Protein AF-A0A7S4RLX9-F1 (afdb_monomer_lite)

Structure (mmCIF, N/CA/C/O backbone):
data_AF-A0A7S4RLX9-F1
#
_entry.id   AF-A0A7S4RLX9-F1
#
loop_
_atom_site.group_PDB
_atom_site.id
_atom_site.type_symbol
_atom_site.label_atom_id
_atom_site.label_alt_id
_atom_site.label_comp_id
_atom_site.label_asym_id
_atom_site.label_entity_id
_atom_site.label_seq_id
_atom_site.pdbx_PDB_ins_code
_atom_site.Cartn_x
_atom_site.Cartn_y
_atom_site.Cartn_z
_atom_site.occupancy
_atom_site.B_iso_or_equiv
_atom_site.auth_seq_id
_atom_site.auth_comp_id
_atom_site.auth_asym_id
_atom_site.auth_atom_id
_atom_site.pdbx_PDB_model_num
ATOM 1 N N . MET A 1 1 ? -13.103 -53.826 20.601 1.00 34.94 1 MET A N 1
ATOM 2 C CA . MET A 1 1 ? -11.985 -52.877 20.409 1.00 34.94 1 MET A CA 1
ATOM 3 C C . MET A 1 1 ? -12.477 -51.484 20.757 1.00 34.94 1 MET A C 1
ATOM 5 O O . MET A 1 1 ? -13.452 -51.024 20.183 1.00 34.94 1 MET A O 1
ATOM 9 N N . SER A 1 2 ? -11.874 -50.900 21.790 1.00 23.77 2 SER A N 1
ATOM 10 C CA . SER A 1 2 ? -12.271 -49.653 22.448 1.00 23.77 2 SER A CA 1
ATOM 11 C C . SER A 1 2 ? -11.654 -48.450 21.732 1.00 23.77 2 SER A C 1
ATOM 13 O O . SER A 1 2 ? -10.435 -48.398 21.566 1.00 23.77 2 SER A O 1
ATOM 15 N N . VAL A 1 3 ? -12.484 -47.489 21.320 1.00 26.69 3 VAL A N 1
ATOM 16 C CA . VAL A 1 3 ? -12.029 -46.177 20.843 1.00 26.69 3 VAL A CA 1
ATOM 17 C C . VAL A 1 3 ? -12.043 -45.228 22.037 1.00 26.69 3 VAL A C 1
ATOM 19 O O . VAL A 1 3 ? -13.092 -44.907 22.596 1.00 26.69 3 VAL A O 1
ATOM 22 N N . ARG A 1 4 ? -10.844 -44.827 22.465 1.00 27.09 4 ARG A N 1
ATOM 23 C CA . ARG A 1 4 ? -10.610 -43.943 23.609 1.00 27.09 4 ARG A CA 1
ATOM 24 C C . ARG A 1 4 ? -11.162 -42.542 23.331 1.00 27.09 4 ARG A C 1
ATOM 26 O O . ARG A 1 4 ? -10.774 -41.906 22.354 1.00 27.09 4 ARG A O 1
ATOM 33 N N . ARG A 1 5 ? -11.989 -42.036 24.252 1.00 28.23 5 ARG A N 1
ATOM 34 C CA . ARG A 1 5 ? -12.242 -40.598 24.423 1.00 28.23 5 ARG A CA 1
ATOM 35 C C . ARG A 1 5 ? -10.925 -39.902 24.767 1.00 28.23 5 ARG A C 1
ATOM 37 O O . ARG A 1 5 ? -10.260 -40.295 25.723 1.00 28.23 5 ARG A O 1
ATOM 44 N N . TRP A 1 6 ? -10.574 -38.869 24.008 1.00 28.30 6 TRP A N 1
ATOM 45 C CA . TRP A 1 6 ? -9.537 -37.920 24.401 1.00 28.30 6 TRP A CA 1
ATOM 46 C C . TRP A 1 6 ? -10.133 -36.883 25.352 1.00 28.30 6 TRP A C 1
ATOM 48 O O . TRP A 1 6 ? -11.184 -36.301 25.081 1.00 28.30 6 TRP A O 1
ATOM 58 N N . GLY A 1 7 ? -9.482 -36.758 26.507 1.00 28.30 7 GLY A N 1
ATOM 59 C CA . GLY A 1 7 ? -9.900 -35.957 27.646 1.00 28.30 7 GLY A CA 1
ATOM 60 C C . GLY A 1 7 ? -9.790 -34.455 27.411 1.00 28.30 7 GLY A C 1
ATOM 61 O O . GLY A 1 7 ? -9.000 -33.978 26.596 1.00 28.30 7 GLY A O 1
ATOM 62 N N . GLY A 1 8 ? -10.614 -33.728 28.164 1.00 33.03 8 GLY A N 1
ATOM 63 C CA . GLY A 1 8 ? -10.630 -32.276 28.204 1.00 33.03 8 GLY A CA 1
ATOM 64 C C . GLY A 1 8 ? -9.312 -31.704 28.719 1.00 33.03 8 GLY A C 1
ATOM 65 O O . GLY A 1 8 ? -8.829 -32.080 29.785 1.00 33.03 8 GLY A O 1
ATOM 66 N N . ALA A 1 9 ? -8.763 -30.761 27.959 1.00 32.53 9 ALA A N 1
ATOM 67 C CA . ALA A 1 9 ? -7.769 -29.821 28.446 1.00 32.53 9 ALA A CA 1
ATOM 68 C C . ALA A 1 9 ? -8.505 -28.651 29.115 1.00 32.53 9 ALA A C 1
ATOM 70 O O . ALA A 1 9 ? -9.458 -28.104 28.557 1.00 32.53 9 ALA A O 1
ATOM 71 N N . GLY A 1 10 ? -8.092 -28.333 30.341 1.00 29.00 10 GLY A N 1
ATOM 72 C CA . GLY A 1 10 ? -8.768 -27.411 31.244 1.00 29.00 10 GLY A CA 1
ATOM 73 C C . GLY A 1 10 ? -8.924 -25.993 30.700 1.00 29.00 10 GLY A C 1
ATOM 74 O O . GLY A 1 10 ? -8.036 -25.444 30.048 1.00 29.00 10 GLY A O 1
ATOM 75 N N . ALA A 1 11 ? -10.067 -25.394 31.027 1.00 30.14 11 ALA A N 1
ATOM 76 C CA . ALA A 1 11 ? -10.315 -23.973 30.873 1.00 30.14 11 ALA A CA 1
ATOM 77 C C . ALA A 1 11 ? -9.310 -23.186 31.730 1.00 30.14 11 ALA A C 1
ATOM 79 O O . ALA A 1 11 ? -9.359 -23.221 32.959 1.00 30.14 11 ALA A O 1
ATOM 80 N N . THR A 1 12 ? -8.388 -22.472 31.090 1.00 32.34 12 THR A N 1
ATOM 81 C CA . THR A 1 12 ? -7.623 -21.416 31.750 1.00 32.34 12 THR A CA 1
ATOM 82 C C . THR A 1 12 ? -8.564 -20.242 31.996 1.00 32.34 12 THR A C 1
ATOM 84 O O . THR A 1 12 ? -9.048 -19.607 31.061 1.00 32.34 12 THR A O 1
ATOM 87 N N . ALA A 1 13 ? -8.874 -19.993 33.268 1.00 31.08 13 ALA A N 1
ATOM 88 C CA . ALA A 1 13 ? -9.723 -18.888 33.686 1.00 31.08 13 ALA A CA 1
ATOM 89 C C . ALA A 1 13 ? -9.155 -17.546 33.190 1.00 31.08 13 ALA A C 1
ATOM 91 O O . ALA A 1 13 ? -7.965 -17.262 33.350 1.00 31.08 13 ALA A O 1
ATOM 92 N N . CYS A 1 14 ? -10.020 -16.713 32.604 1.00 30.12 14 CYS A N 1
ATOM 93 C CA . CYS A 1 14 ? -9.741 -15.290 32.424 1.00 30.12 14 CYS A CA 1
ATOM 94 C C . CYS A 1 14 ? -9.402 -14.671 33.792 1.00 30.12 14 CYS A C 1
ATOM 96 O O . CYS A 1 14 ? -10.064 -15.013 34.777 1.00 30.12 14 CYS A O 1
ATOM 98 N N . PRO A 1 15 ? -8.430 -13.746 33.883 1.00 34.28 15 PRO A N 1
ATOM 99 C CA . PRO A 1 15 ? -8.265 -12.964 35.100 1.00 34.28 15 PRO A CA 1
ATOM 100 C C . PRO A 1 15 ? -9.585 -12.231 35.397 1.00 34.28 15 PRO A C 1
ATOM 102 O O . PRO A 1 15 ? -10.196 -11.693 34.467 1.00 34.28 15 PRO A O 1
ATOM 105 N N . PRO A 1 16 ? -10.059 -12.220 36.656 1.00 37.19 16 PRO A N 1
ATOM 106 C CA . PRO A 1 16 ? -11.275 -11.504 37.004 1.00 37.19 16 PRO A CA 1
ATOM 107 C C . PRO A 1 16 ? -11.102 -10.020 36.674 1.00 37.19 16 PRO A C 1
ATOM 109 O O . PRO A 1 16 ? -10.048 -9.429 36.931 1.00 37.19 16 PRO A O 1
ATOM 112 N N . ALA A 1 17 ? -12.142 -9.424 36.091 1.00 40.78 17 ALA A N 1
ATOM 113 C CA . ALA A 1 17 ? -12.218 -7.984 35.910 1.00 40.78 17 ALA A CA 1
ATOM 114 C C . ALA A 1 17 ? -11.973 -7.305 37.266 1.00 40.78 17 ALA A C 1
ATOM 116 O O . ALA A 1 17 ? -12.576 -7.685 38.273 1.00 40.78 17 ALA A O 1
ATOM 117 N N . ARG A 1 18 ? -11.059 -6.328 37.307 1.00 42.53 18 ARG A N 1
ATOM 118 C CA . ARG A 1 18 ? -10.843 -5.539 38.524 1.00 42.53 18 ARG A CA 1
ATOM 119 C C . ARG A 1 18 ? -12.164 -4.847 38.889 1.00 42.53 18 ARG A C 1
ATOM 121 O O . ARG A 1 18 ? -12.789 -4.277 37.993 1.00 42.53 18 ARG A O 1
ATOM 128 N N . PRO A 1 19 ? -12.598 -4.883 40.159 1.00 36.62 19 PRO A N 1
ATOM 129 C CA . PRO A 1 19 ? -13.782 -4.151 40.582 1.00 36.62 19 PRO A CA 1
ATOM 130 C C . PRO A 1 19 ? -13.583 -2.654 40.323 1.00 36.62 19 PRO A C 1
ATOM 132 O O . PRO A 1 19 ? -12.522 -2.098 40.615 1.00 36.62 19 PRO A O 1
ATOM 135 N N . HIS A 1 20 ? -14.601 -2.017 39.744 1.00 42.19 20 HIS A N 1
ATOM 136 C CA . HIS A 1 20 ? -14.625 -0.570 39.557 1.00 42.19 20 HIS A CA 1
ATOM 137 C C . HIS A 1 20 ? -14.585 0.131 40.928 1.00 42.19 20 HIS A C 1
ATOM 139 O O . HIS A 1 20 ? -15.330 -0.269 41.827 1.00 42.19 20 HIS A O 1
ATOM 145 N N . PRO A 1 21 ? -13.744 1.163 41.112 1.00 40.28 21 PRO A N 1
ATOM 146 C CA . PRO A 1 21 ? -13.743 1.951 42.338 1.00 40.28 21 PRO A CA 1
ATOM 147 C C . PRO A 1 21 ? -15.073 2.704 42.492 1.00 40.28 21 PRO A C 1
ATOM 149 O O . PRO A 1 21 ? -15.627 3.218 41.519 1.00 40.28 21 PRO A O 1
ATOM 152 N N . ALA A 1 22 ? -15.584 2.744 43.725 1.00 38.41 22 ALA A N 1
ATOM 153 C CA . ALA A 1 22 ? -16.799 3.466 44.085 1.00 38.41 22 ALA A CA 1
ATOM 154 C C . ALA A 1 22 ? -16.645 4.974 43.818 1.00 38.41 22 ALA A C 1
ATOM 156 O O . ALA A 1 22 ? -15.583 5.550 44.057 1.00 38.41 22 ALA A O 1
ATOM 157 N N . ALA A 1 23 ? -17.714 5.591 43.310 1.00 38.06 23 ALA A N 1
ATOM 158 C CA . ALA A 1 23 ? -17.770 7.000 42.940 1.00 38.06 23 ALA A CA 1
ATOM 159 C C . ALA A 1 23 ? -17.493 7.908 44.153 1.00 38.06 23 ALA A C 1
ATOM 161 O O . ALA A 1 23 ? -18.269 7.929 45.105 1.00 38.06 23 ALA A O 1
ATOM 162 N N . GLY A 1 24 ? -16.380 8.642 44.112 1.00 46.56 24 GLY A N 1
ATOM 163 C CA . GLY A 1 24 ? -16.066 9.731 45.032 1.00 46.56 24 GLY A CA 1
ATOM 164 C C . GLY A 1 24 ? -15.927 11.034 44.249 1.00 46.56 24 GLY A C 1
ATOM 165 O O . GLY A 1 24 ? -15.133 11.102 43.309 1.00 46.56 24 GLY A O 1
ATOM 166 N N . ASP A 1 25 ? -16.715 12.040 44.627 1.00 47.41 25 ASP A N 1
ATOM 167 C CA . ASP A 1 25 ? -16.852 13.321 43.933 1.00 47.41 25 ASP A CA 1
ATOM 168 C C . ASP A 1 25 ? -15.685 14.272 44.236 1.00 47.41 25 ASP A C 1
ATOM 170 O O . ASP A 1 25 ? -15.635 14.957 45.254 1.00 47.41 25 ASP A O 1
ATOM 174 N N . GLY A 1 26 ? -14.741 14.338 43.305 1.00 40.16 26 GLY A N 1
ATOM 175 C CA . GLY A 1 26 ? -13.767 15.416 43.183 1.00 40.16 26 GLY A CA 1
ATOM 176 C C . GLY A 1 26 ? -13.191 15.408 41.765 1.00 40.16 26 GLY A C 1
ATOM 177 O O . GLY A 1 26 ? -13.065 14.325 41.187 1.00 40.16 26 GLY A O 1
ATOM 178 N N . PRO A 1 27 ? -12.847 16.564 41.163 1.00 40.78 27 PRO A N 1
ATOM 179 C CA . PRO A 1 27 ? -12.225 16.611 39.844 1.00 40.78 27 PRO A CA 1
ATOM 180 C C . PRO A 1 27 ? -10.795 16.061 39.939 1.00 40.78 27 PRO A C 1
ATOM 182 O O . PRO A 1 27 ? -9.819 16.799 40.051 1.00 40.78 27 PRO A O 1
ATOM 185 N N . ARG A 1 28 ? -10.672 14.731 39.935 1.00 47.66 28 ARG A N 1
ATOM 186 C CA . ARG A 1 28 ? -9.404 14.036 39.736 1.00 47.66 28 ARG A CA 1
ATOM 187 C C . ARG A 1 28 ? -8.857 14.472 38.382 1.00 47.66 28 ARG A C 1
ATOM 189 O O . ARG A 1 28 ? -9.573 14.410 37.381 1.00 47.66 28 ARG A O 1
ATOM 196 N N . ALA A 1 29 ? -7.585 14.874 38.346 1.00 52.44 29 ALA A N 1
ATOM 197 C CA . ALA A 1 29 ? -6.812 14.823 37.111 1.00 52.44 29 ALA A CA 1
ATOM 198 C C . ALA A 1 29 ? -7.091 13.452 36.485 1.00 52.44 29 ALA A C 1
ATOM 200 O O . ALA A 1 29 ? -6.914 12.448 37.175 1.00 52.44 29 ALA A O 1
ATOM 201 N N . ALA A 1 30 ? -7.660 13.432 35.276 1.00 56.31 30 ALA A N 1
ATOM 202 C CA . ALA A 1 30 ? -8.191 12.217 34.670 1.00 56.31 30 ALA A CA 1
ATOM 203 C C . ALA A 1 30 ? -7.111 11.129 34.716 1.00 56.31 30 ALA A C 1
ATOM 205 O O . ALA A 1 30 ? -6.115 11.227 34.000 1.00 56.31 30 ALA A O 1
ATOM 206 N N . GLU A 1 31 ? -7.267 10.151 35.615 1.00 64.00 31 GLU A N 1
ATOM 207 C CA . GLU A 1 31 ? -6.340 9.028 35.715 1.00 64.00 31 GLU A CA 1
ATOM 208 C C . GLU A 1 31 ? -6.303 8.378 34.335 1.00 64.00 31 GLU A C 1
ATOM 210 O O . GLU A 1 31 ? -7.348 8.023 33.782 1.00 64.00 31 GLU A O 1
ATOM 215 N N . ALA A 1 32 ? -5.110 8.310 33.745 1.00 72.50 32 ALA A N 1
ATOM 216 C CA . ALA A 1 32 ? -4.949 7.825 32.388 1.00 72.50 32 ALA A CA 1
ATOM 217 C C . ALA A 1 32 ? -5.513 6.400 32.285 1.00 72.50 32 ALA A C 1
ATOM 219 O O . ALA A 1 32 ? -5.060 5.476 32.965 1.00 72.50 32 ALA A O 1
ATOM 220 N N . GLY A 1 33 ? -6.557 6.249 31.469 1.00 88.19 33 GLY A N 1
ATOM 221 C CA . GLY A 1 33 ? -7.297 5.004 31.333 1.00 88.19 33 GLY A CA 1
ATOM 222 C C . GLY A 1 33 ? -6.635 4.009 30.380 1.00 88.19 33 GLY A C 1
ATOM 223 O O . GLY A 1 33 ? -5.556 4.232 29.822 1.00 88.19 33 GLY A O 1
ATOM 224 N N . VAL A 1 34 ? -7.331 2.894 30.160 1.00 92.31 34 VAL A N 1
ATOM 225 C CA . VAL A 1 34 ? -7.013 1.947 29.086 1.00 92.31 34 VAL A CA 1
ATOM 226 C C . VAL A 1 34 ? -7.838 2.309 27.854 1.00 92.31 34 VAL A C 1
ATOM 228 O O . VAL A 1 34 ? -9.059 2.439 27.939 1.00 92.31 34 VAL A O 1
ATOM 231 N N . LEU A 1 35 ? -7.182 2.433 26.704 1.00 93.88 35 LEU A N 1
ATOM 232 C CA . LEU A 1 35 ? -7.814 2.652 25.408 1.00 93.88 35 LEU A CA 1
ATOM 233 C C . LEU A 1 35 ? -7.517 1.476 24.482 1.00 93.88 35 LEU A C 1
ATOM 235 O O . LEU A 1 35 ? -6.373 1.048 24.348 1.00 93.88 35 LEU A O 1
ATOM 239 N N . TYR A 1 36 ? -8.535 0.968 23.800 1.00 95.00 36 TYR A N 1
ATOM 240 C CA . TYR A 1 36 ? -8.370 -0.110 22.830 1.00 95.00 36 TYR A CA 1
ATOM 241 C C . TYR A 1 36 ? -8.250 0.461 21.422 1.00 95.00 36 TYR A C 1
ATOM 243 O O . TYR A 1 36 ? -8.717 1.562 21.141 1.00 95.00 36 TYR A O 1
ATOM 251 N N . THR A 1 37 ? -7.651 -0.277 20.493 1.00 94.38 37 THR A N 1
ATOM 252 C CA . THR A 1 37 ? -7.677 0.094 19.074 1.00 94.38 37 THR A CA 1
ATOM 253 C C . THR A 1 37 ? -7.791 -1.133 18.178 1.00 94.38 37 THR A C 1
ATOM 255 O O . THR A 1 37 ? -7.245 -2.181 18.504 1.00 94.38 37 THR A O 1
ATOM 258 N N . CYS A 1 38 ? -8.443 -1.013 17.019 1.00 91.00 38 CYS A N 1
ATOM 259 C CA . CYS A 1 38 ? -8.610 -2.108 16.054 1.00 91.00 38 CYS A CA 1
ATOM 260 C C . CYS A 1 38 ? -8.205 -1.644 14.650 1.00 91.00 38 CYS A C 1
ATOM 262 O O . CYS A 1 38 ? -8.719 -0.648 14.140 1.00 91.00 38 CYS A O 1
ATOM 264 N N . GLY A 1 39 ? -7.312 -2.394 13.997 1.00 85.88 39 GLY A N 1
ATOM 265 C CA . GLY A 1 39 ? -6.920 -2.208 12.588 1.00 85.88 39 GLY A CA 1
ATOM 266 C C . GLY A 1 39 ? -7.761 -3.041 11.613 1.00 85.88 39 GLY A C 1
ATOM 267 O O . GLY A 1 39 ? -7.256 -3.563 10.621 1.00 85.88 39 GLY A O 1
ATOM 268 N N . CYS A 1 40 ? -9.031 -3.260 11.935 1.00 76.62 40 CYS A N 1
ATOM 269 C CA . CYS A 1 40 ? -9.774 -4.453 11.533 1.00 76.62 40 CYS A CA 1
ATOM 270 C C . CYS A 1 40 ? -10.600 -4.273 10.256 1.00 76.62 40 CYS A C 1
ATOM 272 O O . CYS A 1 40 ? -11.695 -4.812 10.134 1.00 76.62 40 CYS A O 1
ATOM 274 N N . GLY A 1 41 ? -10.079 -3.521 9.281 1.00 72.56 41 GLY A N 1
ATOM 275 C CA . GLY A 1 41 ? -10.847 -3.188 8.080 1.00 72.56 41 GLY A CA 1
ATOM 276 C C . GLY A 1 41 ? -11.332 -4.415 7.303 1.00 72.56 41 GLY A C 1
ATOM 277 O O . GLY A 1 41 ? -12.344 -4.334 6.619 1.00 72.56 41 GLY A O 1
ATOM 278 N N . HIS A 1 42 ? -10.610 -5.532 7.370 1.00 73.50 42 HIS A N 1
ATOM 279 C CA . HIS A 1 42 ? -10.898 -6.751 6.612 1.00 73.50 42 HIS A CA 1
ATOM 280 C C . HIS A 1 42 ? -12.011 -7.624 7.217 1.00 73.50 42 HIS A C 1
ATOM 282 O O . HIS A 1 42 ? -12.338 -8.649 6.629 1.00 73.50 42 HIS A O 1
ATOM 288 N N . LEU A 1 43 ? -12.577 -7.257 8.371 1.00 77.81 43 LEU A N 1
ATOM 289 C CA . LEU A 1 43 ? -13.618 -8.052 9.025 1.00 77.81 43 LEU A CA 1
ATOM 290 C C . LEU A 1 43 ? -15.014 -7.784 8.466 1.00 77.81 43 LEU A C 1
ATOM 292 O O . LEU A 1 43 ? -15.292 -6.729 7.899 1.00 77.81 43 LEU A O 1
ATOM 296 N N . ALA A 1 44 ? -15.920 -8.737 8.665 1.00 83.44 44 ALA A N 1
ATOM 297 C CA . ALA A 1 44 ? -17.342 -8.419 8.663 1.00 83.44 44 ALA A CA 1
ATOM 298 C C . ALA A 1 44 ? -17.658 -7.530 9.881 1.00 83.44 44 ALA A C 1
ATOM 300 O O . ALA A 1 44 ? -17.002 -7.643 10.923 1.00 83.44 44 ALA A O 1
ATOM 301 N N . ALA A 1 45 ? -18.642 -6.639 9.753 1.00 87.44 45 ALA A N 1
ATOM 302 C CA . ALA A 1 45 ? -18.987 -5.694 10.815 1.00 87.44 45 ALA A CA 1
ATOM 303 C C . ALA A 1 45 ? -19.459 -6.414 12.094 1.00 87.44 45 ALA A C 1
ATOM 305 O O . ALA A 1 45 ? -19.130 -5.993 13.200 1.00 87.44 45 ALA A O 1
ATOM 306 N N . GLU A 1 46 ? -20.156 -7.536 11.946 1.00 86.44 46 GLU A N 1
ATOM 307 C CA . GLU A 1 46 ? -20.645 -8.389 13.029 1.00 86.44 46 GLU A CA 1
ATOM 308 C C . GLU A 1 46 ? -19.485 -9.031 13.802 1.00 86.44 46 GLU A C 1
ATOM 310 O O . GLU A 1 46 ? -19.425 -8.933 15.024 1.00 86.44 46 GLU A O 1
ATOM 315 N N . VAL A 1 47 ? -18.496 -9.581 13.088 1.00 84.94 47 VAL A N 1
ATOM 316 C CA . VAL A 1 47 ? -17.289 -10.176 13.695 1.00 84.94 47 VAL A CA 1
ATOM 317 C C . VAL A 1 47 ? -16.488 -9.124 14.464 1.00 84.94 47 VAL A C 1
ATOM 319 O O . VAL A 1 47 ? -15.954 -9.404 15.537 1.00 84.94 47 VAL A O 1
ATOM 322 N N . LEU A 1 48 ? -16.416 -7.896 13.938 1.00 91.00 48 LEU A N 1
ATOM 323 C CA . LEU A 1 48 ? -15.835 -6.774 14.669 1.00 91.00 48 LEU A CA 1
ATOM 324 C C . LEU A 1 48 ? -16.623 -6.485 15.957 1.00 91.00 48 LEU A C 1
ATOM 326 O O . LEU A 1 48 ? -16.008 -6.310 17.003 1.00 91.00 48 LEU A O 1
ATOM 330 N N . CYS A 1 49 ? -17.956 -6.457 15.915 1.00 92.75 49 CYS A N 1
ATOM 331 C CA . CYS A 1 49 ? -18.775 -6.204 17.104 1.00 92.75 49 CYS A CA 1
ATOM 332 C C . CYS A 1 49 ? -18.582 -7.278 18.186 1.00 92.75 49 CYS A C 1
ATOM 334 O O . CYS A 1 49 ? -18.422 -6.934 19.358 1.00 92.75 49 CYS A O 1
ATOM 336 N N . ASP A 1 50 ? -18.524 -8.556 17.811 1.00 87.31 50 ASP A N 1
ATOM 337 C CA . ASP A 1 50 ? -18.280 -9.658 18.752 1.00 87.31 50 ASP A CA 1
ATOM 338 C C . ASP A 1 50 ? -16.893 -9.570 19.401 1.00 87.31 50 ASP A C 1
ATOM 340 O O . ASP A 1 50 ? -16.749 -9.740 20.618 1.00 87.31 50 ASP A O 1
ATOM 344 N N . LEU A 1 51 ? -15.873 -9.228 18.605 1.00 89.38 51 LEU A N 1
ATOM 345 C CA . LEU A 1 51 ? -14.527 -8.944 19.100 1.00 89.38 51 LEU A CA 1
ATOM 346 C C . LEU A 1 51 ? -14.562 -7.825 20.151 1.00 89.38 51 LEU A C 1
ATOM 348 O O . LEU A 1 51 ? -14.013 -7.991 21.236 1.00 89.38 51 LEU A O 1
ATOM 352 N N . LEU A 1 52 ? -15.231 -6.706 19.863 1.00 94.25 52 LEU A N 1
ATOM 353 C CA . LEU A 1 52 ? -15.311 -5.569 20.784 1.00 94.25 52 LEU A CA 1
ATOM 354 C C . LEU A 1 52 ? -16.025 -5.940 22.093 1.00 94.25 52 LEU A C 1
ATOM 356 O O . LEU A 1 52 ? -15.521 -5.647 23.179 1.00 94.25 52 LEU A O 1
ATOM 360 N N . ARG A 1 53 ? -17.149 -6.661 22.007 1.00 93.81 53 ARG A N 1
ATOM 361 C CA . ARG A 1 53 ? -17.907 -7.120 23.181 1.00 93.81 53 ARG A CA 1
ATOM 362 C C . ARG A 1 53 ? -17.115 -8.082 24.059 1.00 93.81 53 ARG A C 1
ATOM 364 O O . ARG A 1 53 ? -17.215 -7.998 25.279 1.00 93.81 53 ARG A O 1
ATOM 371 N N . THR A 1 54 ? -16.297 -8.946 23.459 1.00 90.25 54 THR A N 1
ATOM 372 C CA . THR A 1 54 ? -15.408 -9.865 24.194 1.00 90.25 54 THR A CA 1
ATOM 373 C C . THR A 1 54 ? -14.449 -9.110 25.122 1.00 90.25 54 THR A C 1
ATOM 375 O O . THR A 1 54 ? -14.095 -9.611 26.186 1.00 90.25 54 THR A O 1
ATOM 378 N N . PHE A 1 55 ? -14.076 -7.879 24.761 1.00 90.69 55 PHE A N 1
ATOM 379 C CA . PHE A 1 55 ? -13.219 -7.006 25.566 1.00 90.69 55 PHE A CA 1
ATOM 380 C C . PHE A 1 55 ? -13.985 -6.012 26.444 1.00 90.69 55 PHE A C 1
ATOM 382 O O . PHE A 1 55 ? -13.378 -5.106 27.010 1.00 90.69 55 PHE A O 1
ATOM 389 N N . GLY A 1 56 ? -15.309 -6.158 26.562 1.00 94.38 56 GLY A N 1
ATOM 390 C CA . GLY A 1 56 ? -16.148 -5.237 27.327 1.00 94.38 56 GLY A CA 1
ATOM 391 C C . GLY A 1 56 ? -16.167 -3.816 26.761 1.00 94.38 56 GLY A C 1
ATOM 392 O O . GLY A 1 56 ? -16.538 -2.885 27.469 1.00 94.38 56 GLY A O 1
ATOM 393 N N . ILE A 1 57 ? -15.755 -3.627 25.504 1.00 96.12 57 ILE A N 1
ATOM 394 C CA . ILE A 1 57 ? -15.759 -2.319 24.849 1.00 96.12 57 ILE A CA 1
ATOM 395 C C . ILE A 1 57 ? -17.208 -1.931 24.590 1.00 96.12 57 ILE A C 1
ATOM 397 O O . ILE A 1 57 ? -17.953 -2.691 23.976 1.00 96.12 57 ILE A O 1
ATOM 401 N N . GLY A 1 58 ? -17.599 -0.748 25.061 1.00 96.38 58 GLY A N 1
ATOM 402 C CA . GLY A 1 58 ? -18.964 -0.242 24.918 1.00 96.38 58 GLY A CA 1
ATOM 403 C C . GLY A 1 58 ? -19.123 0.794 23.812 1.00 96.38 58 GLY A C 1
ATOM 404 O O . GLY A 1 58 ? -20.250 1.113 23.441 1.00 96.38 58 GLY A O 1
ATOM 405 N N . SER A 1 59 ? -18.026 1.340 23.275 1.00 97.38 59 SER A N 1
ATOM 406 C CA . SER A 1 59 ? -18.104 2.309 22.180 1.00 97.38 59 SER A CA 1
ATOM 407 C C . SER A 1 59 ? -16.878 2.322 21.270 1.00 97.38 59 SER A C 1
ATOM 409 O O . SER A 1 59 ? -15.771 1.947 21.663 1.00 97.38 59 SER A O 1
ATOM 411 N N . VAL A 1 60 ? -17.093 2.769 20.033 1.00 97.06 60 VAL A N 1
ATOM 412 C CA . VAL A 1 60 ? -16.064 2.940 19.010 1.00 97.06 60 VAL A CA 1
ATOM 413 C C . VAL A 1 60 ? -15.989 4.395 18.570 1.00 97.06 60 VAL A C 1
ATOM 415 O O . VAL A 1 60 ? -16.988 4.984 18.155 1.00 97.06 60 VAL A O 1
ATOM 418 N N . LEU A 1 61 ? -14.772 4.934 18.605 1.00 96.44 61 LEU A N 1
ATOM 419 C CA . LEU A 1 61 ? -14.393 6.159 17.916 1.00 96.44 61 LEU A CA 1
ATOM 420 C C . LEU A 1 61 ? -13.737 5.796 16.591 1.00 96.44 61 LEU A C 1
ATOM 422 O O . LEU A 1 61 ? -12.646 5.223 16.553 1.00 96.44 61 LEU A O 1
ATOM 426 N N . ASP A 1 62 ? -14.405 6.125 15.498 1.00 95.62 62 ASP A N 1
ATOM 427 C CA . ASP A 1 62 ? -13.906 5.875 14.159 1.00 95.62 62 ASP A CA 1
ATOM 428 C C . ASP A 1 62 ? -13.081 7.059 13.655 1.00 95.62 62 ASP A C 1
ATOM 430 O O . ASP A 1 62 ? -13.606 8.121 13.322 1.00 95.62 62 ASP A O 1
ATOM 434 N N . VAL A 1 63 ? -11.767 6.847 13.620 1.00 94.50 63 VAL A N 1
ATOM 435 C CA . VAL A 1 63 ? -10.742 7.821 13.231 1.00 94.50 63 VAL A CA 1
ATOM 436 C C . VAL A 1 63 ? -10.235 7.571 11.805 1.00 94.50 63 VAL A C 1
ATOM 438 O O . VAL A 1 63 ? -9.123 7.975 11.454 1.00 94.50 63 VAL A O 1
ATOM 441 N N . ARG A 1 64 ? -10.986 6.830 10.977 1.00 92.06 64 ARG A N 1
ATOM 442 C CA . ARG A 1 64 ? -10.664 6.659 9.552 1.00 92.06 64 ARG A CA 1
ATOM 443 C C . ARG A 1 64 ? -10.811 7.989 8.822 1.00 92.06 64 ARG A C 1
ATOM 445 O O . ARG A 1 64 ? -11.781 8.690 9.025 1.00 92.06 64 ARG A O 1
ATOM 452 N N . GLU A 1 65 ? -9.891 8.281 7.909 1.00 88.44 65 GLU A N 1
ATOM 453 C CA . GLU A 1 65 ? -9.927 9.519 7.112 1.00 88.44 65 GLU A CA 1
ATOM 454 C C . GLU A 1 65 ? -11.151 9.620 6.188 1.00 88.44 65 GLU A C 1
ATOM 456 O O . GLU A 1 65 ? -11.613 10.713 5.884 1.00 88.44 65 GLU A O 1
ATOM 461 N N . LEU A 1 66 ? -11.656 8.475 5.722 1.00 89.75 66 LEU A N 1
ATOM 462 C CA . LEU A 1 66 ? -12.849 8.397 4.886 1.00 89.75 66 LEU A CA 1
ATOM 463 C C . LEU A 1 66 ? -13.961 7.700 5.666 1.00 89.75 66 LEU A C 1
ATOM 465 O O . LEU A 1 66 ? -13.758 6.607 6.208 1.00 89.75 66 LEU A O 1
ATOM 469 N N . ASP A 1 67 ? -15.143 8.305 5.650 1.00 91.50 67 ASP A N 1
ATOM 470 C CA . ASP A 1 67 ? -16.376 7.774 6.230 1.00 91.50 67 ASP A CA 1
ATOM 471 C C . ASP A 1 67 ? -16.993 6.658 5.377 1.00 91.50 67 ASP A C 1
ATOM 473 O O . ASP A 1 67 ? -17.830 5.898 5.857 1.00 91.50 67 ASP A O 1
ATOM 477 N N . HIS A 1 68 ? -16.564 6.510 4.125 1.00 91.81 68 HIS A N 1
ATOM 478 C CA . HIS A 1 68 ? -17.098 5.535 3.184 1.00 91.81 68 HIS A CA 1
ATOM 479 C C . HIS A 1 68 ? -16.017 4.619 2.601 1.00 91.81 68 HIS A C 1
ATOM 481 O O . HIS A 1 68 ? -14.834 4.946 2.495 1.00 91.81 68 HIS A O 1
ATOM 487 N N . SER A 1 69 ? -16.444 3.428 2.186 1.00 85.69 69 SER A N 1
ATOM 488 C CA . SER A 1 69 ? -15.643 2.471 1.439 1.00 85.69 69 SER A CA 1
ATOM 489 C C . SER A 1 69 ? -16.458 1.900 0.287 1.00 85.69 69 SER A C 1
ATOM 491 O O . SER A 1 69 ? -17.344 1.073 0.486 1.00 85.69 69 SER A O 1
ATOM 493 N N . ALA A 1 70 ? -16.084 2.256 -0.945 1.00 77.88 70 ALA A N 1
ATOM 494 C CA . ALA A 1 70 ? -16.673 1.651 -2.142 1.00 77.88 70 ALA A CA 1
ATOM 495 C C . ALA A 1 70 ? -16.472 0.123 -2.188 1.00 77.88 70 ALA A C 1
ATOM 497 O O . ALA A 1 70 ? -17.298 -0.599 -2.735 1.00 77.88 70 ALA A O 1
ATOM 498 N N . LYS A 1 71 ? -15.376 -0.376 -1.597 1.00 73.81 71 LYS A N 1
ATOM 499 C CA . LYS A 1 71 ? -15.037 -1.809 -1.572 1.00 73.81 71 LYS A CA 1
ATOM 500 C C . LYS A 1 71 ? -15.742 -2.575 -0.453 1.00 73.81 71 LYS A C 1
ATOM 502 O O . LYS A 1 71 ? -15.977 -3.767 -0.596 1.00 73.81 71 LYS A O 1
ATOM 507 N N . ARG A 1 72 ? -16.044 -1.916 0.671 1.00 80.12 72 ARG A N 1
ATOM 508 C CA . ARG A 1 72 ? -16.693 -2.529 1.839 1.00 80.12 72 ARG A CA 1
ATOM 509 C C . ARG A 1 72 ? -17.847 -1.649 2.312 1.00 80.12 72 ARG A C 1
ATOM 511 O O . ARG A 1 72 ? -17.681 -0.929 3.296 1.00 80.12 72 ARG A O 1
ATOM 518 N N . PRO A 1 73 ? -19.017 -1.713 1.653 1.00 85.62 73 PRO A N 1
ATOM 519 C CA . PRO A 1 73 ? -20.151 -0.856 1.996 1.00 85.62 73 PRO A CA 1
ATOM 520 C C . PRO A 1 73 ? -20.605 -0.983 3.459 1.00 85.62 73 PRO A C 1
ATOM 522 O O . PRO A 1 73 ? -21.062 -0.007 4.043 1.00 85.62 73 PRO A O 1
ATOM 525 N N . TRP A 1 74 ? -20.413 -2.147 4.097 1.00 87.12 74 TRP A N 1
ATOM 526 C CA . TRP A 1 74 ? -20.706 -2.353 5.527 1.00 87.12 74 TRP A CA 1
ATOM 527 C C . TRP A 1 74 ? -19.781 -1.579 6.478 1.00 87.12 74 TRP A C 1
ATOM 529 O O . TRP A 1 74 ? -20.085 -1.443 7.659 1.00 87.12 74 TRP A O 1
ATOM 539 N N . PHE A 1 75 ? -18.659 -1.063 5.974 1.00 90.88 75 PHE A N 1
ATOM 540 C CA . PHE A 1 75 ? -17.780 -0.141 6.687 1.00 90.88 75 PHE A CA 1
ATOM 541 C C . PHE A 1 75 ? -18.107 1.328 6.397 1.00 90.88 75 PHE A C 1
ATOM 543 O O . PHE A 1 75 ? -17.395 2.196 6.893 1.00 90.88 75 PHE A O 1
ATOM 550 N N . ASN A 1 76 ? -19.143 1.658 5.625 1.00 93.94 76 ASN A N 1
ATOM 551 C CA . ASN A 1 76 ? -19.610 3.045 5.573 1.00 93.94 76 ASN A CA 1
ATOM 552 C C . ASN A 1 76 ? -20.069 3.470 6.971 1.00 93.94 76 ASN A C 1
ATOM 554 O O . ASN A 1 76 ? -20.647 2.657 7.692 1.00 93.94 76 ASN A O 1
ATOM 558 N N . ALA A 1 77 ? -19.806 4.715 7.361 1.00 95.00 77 ALA A N 1
ATOM 559 C CA . ALA A 1 77 ? -20.032 5.188 8.720 1.00 95.00 77 ALA A CA 1
ATOM 560 C C . ALA A 1 77 ? -21.474 4.938 9.183 1.00 95.00 77 ALA A C 1
ATOM 562 O O . ALA A 1 77 ? -21.666 4.403 10.272 1.00 95.00 77 ALA A O 1
ATOM 563 N N . ASP A 1 78 ? -22.466 5.195 8.328 1.00 96.31 78 ASP A N 1
ATOM 564 C CA . ASP A 1 78 ? -23.880 4.940 8.632 1.00 96.31 78 ASP A CA 1
ATOM 565 C C . ASP A 1 78 ? -24.198 3.448 8.794 1.00 96.31 78 ASP A C 1
ATOM 567 O O . ASP A 1 78 ? -24.877 3.041 9.741 1.00 96.31 78 ASP A O 1
ATOM 571 N N . ALA A 1 79 ? -23.678 2.606 7.895 1.00 94.06 79 ALA A N 1
ATOM 572 C CA . ALA A 1 79 ? -23.888 1.159 7.939 1.00 94.06 79 ALA A CA 1
ATOM 573 C C . ALA A 1 79 ? -23.246 0.537 9.190 1.00 94.06 79 ALA A C 1
ATOM 575 O O . ALA A 1 79 ? -23.837 -0.323 9.856 1.00 94.06 79 ALA A O 1
ATOM 576 N N . LEU A 1 80 ? -22.051 1.012 9.541 1.00 95.81 80 LEU A N 1
ATOM 577 C CA . LEU A 1 80 ? -21.317 0.575 10.716 1.00 95.81 80 LEU A CA 1
ATOM 578 C C . LEU A 1 80 ? -21.992 1.065 12.003 1.00 95.81 80 LEU A C 1
ATOM 580 O O . LEU A 1 80 ? -22.165 0.271 12.925 1.00 95.81 80 LEU A O 1
ATOM 584 N N . ALA A 1 81 ? -22.468 2.314 12.035 1.00 97.62 81 ALA A N 1
ATOM 585 C CA . ALA A 1 81 ? -23.252 2.864 13.140 1.00 97.62 81 ALA A CA 1
ATOM 586 C C . ALA A 1 81 ? -24.532 2.055 13.389 1.00 97.62 81 ALA A C 1
ATOM 588 O O . ALA A 1 81 ? -24.842 1.706 14.531 1.00 97.62 81 ALA A O 1
ATOM 589 N N . GLY A 1 82 ? -25.269 1.727 12.321 1.00 96.44 82 GLY A N 1
ATOM 590 C CA . GLY A 1 82 ? -26.461 0.883 12.393 1.00 96.44 82 GLY A CA 1
ATOM 591 C C . GLY A 1 82 ? -26.145 -0.514 12.926 1.00 96.44 82 GLY A C 1
ATOM 592 O O . GLY A 1 82 ? -26.859 -1.029 13.786 1.00 96.44 82 GLY A O 1
ATOM 593 N N . THR A 1 83 ? -25.038 -1.111 12.479 1.00 96.00 83 THR A N 1
ATOM 594 C CA . THR A 1 83 ? -24.607 -2.432 12.951 1.00 96.00 83 THR A CA 1
ATOM 595 C C . THR A 1 83 ? -24.190 -2.405 14.416 1.00 96.00 83 THR A C 1
ATOM 597 O O . THR A 1 83 ? -24.738 -3.174 15.197 1.00 96.00 83 THR A O 1
ATOM 600 N N . MET A 1 84 ? -23.328 -1.477 14.830 1.00 97.50 84 MET A N 1
ATOM 601 C CA . MET A 1 84 ? -22.893 -1.353 16.225 1.00 97.50 84 MET A CA 1
ATOM 602 C C . MET A 1 84 ? -24.060 -1.125 17.186 1.00 97.50 84 MET A C 1
ATOM 604 O O . MET A 1 84 ? -24.137 -1.783 18.223 1.00 97.50 84 MET A O 1
ATOM 608 N N . ARG A 1 85 ? -25.038 -0.297 16.798 1.00 97.88 85 ARG A N 1
ATOM 609 C CA . ARG A 1 85 ? -26.252 -0.070 17.593 1.00 97.88 85 ARG A CA 1
ATOM 610 C C . ARG A 1 85 ? -27.037 -1.358 17.845 1.00 97.88 85 ARG A C 1
ATOM 612 O O . ARG A 1 85 ? -27.475 -1.581 18.969 1.00 97.88 85 ARG A O 1
ATOM 619 N N . ARG A 1 86 ? -27.179 -2.228 16.836 1.00 96.50 86 ARG A N 1
ATOM 620 C CA . ARG A 1 86 ? -27.841 -3.543 16.989 1.00 96.50 86 ARG A CA 1
ATOM 621 C C . ARG A 1 86 ? -27.111 -4.462 17.973 1.00 96.50 86 ARG A C 1
ATOM 623 O O . ARG A 1 86 ? -27.747 -5.313 18.582 1.00 96.50 86 ARG A O 1
ATOM 630 N N . PHE A 1 87 ? -25.806 -4.269 18.154 1.00 96.00 87 PHE A N 1
ATOM 631 C CA . PHE A 1 87 ? -24.976 -5.008 19.109 1.00 96.00 87 PHE A CA 1
ATOM 632 C C . PHE A 1 87 ? -24.843 -4.306 20.473 1.00 96.00 87 PHE A C 1
ATOM 634 O O . PHE A 1 87 ? -24.089 -4.776 21.324 1.00 96.00 87 PHE A O 1
ATOM 641 N N . GLY A 1 88 ? -25.564 -3.200 20.701 1.00 97.25 88 GLY A N 1
ATOM 642 C CA . GLY A 1 88 ? -25.495 -2.432 21.948 1.00 97.25 88 GLY A CA 1
ATOM 643 C C . GLY A 1 88 ? -24.203 -1.625 22.115 1.00 97.25 88 GLY A C 1
ATOM 644 O O . GLY A 1 88 ? -23.842 -1.281 23.236 1.00 97.25 88 GLY A O 1
ATOM 645 N N . LEU A 1 89 ? -23.497 -1.339 21.018 1.00 97.50 89 LEU A N 1
ATOM 646 C CA . LEU A 1 89 ? -22.263 -0.558 21.002 1.00 97.50 89 LEU A CA 1
ATOM 647 C C . LEU A 1 89 ? -22.545 0.885 20.567 1.00 97.50 89 LEU A C 1
ATOM 649 O O . LEU A 1 89 ? -23.283 1.134 19.610 1.00 97.50 89 LEU A O 1
ATOM 653 N N . GLY A 1 90 ? -21.909 1.842 21.240 1.00 97.56 90 GLY A N 1
ATOM 654 C CA . GLY A 1 90 ? -21.827 3.222 20.773 1.00 97.56 90 GLY A CA 1
ATOM 655 C C . GLY A 1 90 ? -20.896 3.341 19.566 1.00 97.56 90 GLY A C 1
ATOM 656 O O . GLY A 1 90 ? -19.871 2.666 19.492 1.00 97.56 90 GLY A O 1
ATOM 657 N N . TYR A 1 91 ? -21.221 4.226 18.630 1.00 97.56 91 TYR A N 1
ATOM 658 C CA . TYR A 1 91 ? -20.370 4.531 17.484 1.00 97.56 91 TYR A CA 1
ATOM 659 C C . TYR A 1 91 ? -20.371 6.031 17.222 1.00 97.56 91 TYR A C 1
ATOM 661 O O . TYR A 1 91 ? -21.435 6.654 17.188 1.00 97.56 91 TYR A O 1
ATOM 669 N N . ARG A 1 92 ? -19.186 6.599 16.998 1.00 95.81 92 ARG A N 1
ATOM 670 C CA . ARG A 1 92 ? -19.022 7.982 16.554 1.00 95.81 92 ARG A CA 1
ATOM 671 C C . ARG A 1 92 ? -17.895 8.060 15.533 1.00 95.81 92 ARG A C 1
ATOM 673 O O . ARG A 1 92 ? -16.768 7.668 15.820 1.00 95.81 92 ARG A O 1
ATOM 680 N N . TYR A 1 93 ? -18.207 8.602 14.362 1.00 94.81 93 TYR A N 1
ATOM 681 C CA . TYR A 1 93 ? -17.210 8.960 13.362 1.00 94.81 93 TYR A CA 1
ATOM 682 C C . TYR A 1 93 ? -16.609 10.326 13.685 1.00 94.81 93 TYR A C 1
ATOM 684 O O . TYR A 1 93 ? -17.344 11.276 13.943 1.00 94.81 93 TYR A O 1
ATOM 692 N N . VAL A 1 94 ? -15.280 10.401 13.701 1.00 93.38 94 VAL A N 1
ATOM 693 C CA . VAL A 1 94 ? -14.521 11.628 13.985 1.00 93.38 94 VAL A CA 1
ATOM 694 C C . VAL A 1 94 ? -13.386 11.868 12.994 1.00 93.38 94 VAL A C 1
ATOM 696 O O . VAL A 1 94 ? -12.691 12.857 13.126 1.00 93.38 94 VAL A O 1
ATOM 699 N N . GLY A 1 95 ? -13.154 10.986 12.017 1.00 84.56 95 GLY A N 1
ATOM 700 C CA . GLY A 1 95 ? -11.968 11.082 11.161 1.00 84.56 95 GLY A CA 1
ATOM 701 C C . GLY A 1 95 ? -12.049 12.067 9.987 1.00 84.56 95 GLY A C 1
ATOM 702 O O . GLY A 1 95 ? -11.038 12.273 9.318 1.00 84.56 95 GLY A O 1
ATOM 703 N N . GLY A 1 96 ? -13.210 12.694 9.751 1.00 76.81 96 GLY A N 1
ATOM 704 C CA . GLY A 1 96 ? -13.352 13.799 8.788 1.00 76.81 96 GLY A CA 1
ATOM 705 C C . GLY A 1 96 ? -12.725 15.101 9.292 1.00 76.81 96 GLY A C 1
ATOM 706 O O . GLY A 1 96 ? -12.148 15.861 8.516 1.00 76.81 96 GLY A O 1
ATOM 707 N N . ASP A 1 97 ? -12.752 15.291 10.607 1.00 72.06 97 ASP A N 1
ATOM 708 C CA . ASP A 1 97 ? -11.993 16.320 11.291 1.00 72.06 97 ASP A CA 1
ATOM 709 C C . ASP A 1 97 ? -10.688 15.671 11.748 1.00 72.06 97 ASP A C 1
ATOM 711 O O . ASP A 1 97 ? -10.675 14.543 12.237 1.00 72.06 97 ASP A O 1
ATOM 715 N N . ARG A 1 98 ? -9.541 16.327 11.576 1.00 71.00 98 ARG A N 1
ATOM 716 C CA . ARG A 1 98 ? -8.284 15.813 12.141 1.00 71.00 98 ARG A CA 1
ATOM 717 C C . ARG A 1 98 ? -8.316 15.986 13.659 1.00 71.00 98 ARG A C 1
ATOM 719 O O . ARG A 1 98 ? -7.599 16.832 14.189 1.00 71.00 98 ARG A O 1
ATOM 726 N N . GLU A 1 99 ? -9.157 15.215 14.345 1.00 73.12 99 GLU A N 1
ATOM 727 C CA . GLU A 1 99 ? -9.230 15.237 15.794 1.00 73.12 99 GLU A CA 1
ATOM 728 C C . GLU A 1 99 ? -7.845 14.930 16.360 1.00 73.12 99 GLU A C 1
ATOM 730 O O . GLU A 1 99 ? -7.130 14.024 15.911 1.00 73.12 99 GLU A O 1
ATOM 735 N N . ASP A 1 100 ? -7.443 15.754 17.320 1.00 82.94 100 ASP A N 1
ATOM 736 C CA . ASP A 1 100 ? -6.181 15.602 18.008 1.00 82.94 100 ASP A CA 1
ATOM 737 C C . ASP A 1 100 ? -6.307 14.606 19.170 1.00 82.94 100 ASP A C 1
ATOM 739 O O . ASP A 1 100 ? -7.389 14.177 19.578 1.00 82.94 100 ASP A O 1
ATOM 743 N N . ALA A 1 101 ? -5.160 14.217 19.723 1.00 86.44 101 ALA A N 1
ATOM 744 C CA . ALA A 1 101 ? -5.115 13.288 20.846 1.00 86.44 101 ALA A CA 1
ATOM 745 C C . ALA A 1 101 ? -5.881 13.806 22.081 1.00 86.44 101 ALA A C 1
ATOM 747 O O . ALA A 1 101 ? -6.377 13.004 22.869 1.00 86.44 101 ALA A O 1
ATOM 748 N N . ALA A 1 102 ? -6.016 15.125 22.253 1.00 87.44 102 ALA A N 1
ATOM 749 C CA . ALA A 1 102 ? -6.718 15.697 23.395 1.00 87.44 102 ALA A CA 1
ATOM 750 C C . ALA A 1 102 ? -8.236 15.494 23.285 1.00 87.44 102 ALA A C 1
ATOM 752 O O . ALA A 1 102 ? -8.883 15.183 24.285 1.00 87.44 102 ALA A O 1
ATOM 753 N N . ALA A 1 103 ? -8.807 15.627 22.086 1.00 89.62 103 ALA A N 1
ATOM 754 C CA . ALA A 1 103 ? -10.223 15.367 21.843 1.00 89.62 103 ALA A CA 1
ATOM 755 C C . ALA A 1 103 ? -10.584 13.890 22.066 1.00 89.62 103 ALA A C 1
ATOM 757 O O . ALA A 1 103 ? -11.518 13.590 22.817 1.00 89.62 103 ALA A O 1
ATOM 758 N N . VAL A 1 104 ? -9.758 12.978 21.543 1.00 92.00 104 VAL A N 1
ATOM 759 C CA . VAL A 1 104 ? -9.891 11.535 21.791 1.00 92.00 104 VAL A CA 1
ATOM 760 C C . VAL A 1 104 ? -9.789 11.210 23.283 1.00 92.00 104 VAL A C 1
ATOM 762 O O . VAL A 1 104 ? -10.622 10.472 23.806 1.00 92.00 104 VAL A O 1
ATOM 765 N N . SER A 1 105 ? -8.813 11.798 23.983 1.00 91.00 105 SER A N 1
ATOM 766 C CA . SER A 1 105 ? -8.627 11.627 25.429 1.00 91.00 105 SER A CA 1
ATOM 767 C C . SER A 1 105 ? -9.866 12.070 26.216 1.00 91.00 105 SER A C 1
ATOM 769 O O . SER A 1 105 ? -10.389 11.302 27.017 1.00 91.00 105 SER A O 1
ATOM 771 N N . ARG A 1 106 ? -10.420 13.262 25.936 1.00 92.94 106 ARG A N 1
ATOM 772 C CA . ARG A 1 106 ? -11.648 13.750 26.597 1.00 92.94 106 ARG A CA 1
ATOM 773 C C . ARG A 1 106 ? -12.835 12.811 26.387 1.00 92.94 106 ARG A C 1
ATOM 775 O O . ARG A 1 106 ? -13.587 12.551 27.327 1.00 92.94 106 ARG A O 1
ATOM 782 N N . HIS A 1 107 ? -13.012 12.301 25.170 1.00 91.31 107 HIS A N 1
ATOM 783 C CA . HIS A 1 107 ? -14.079 11.346 24.889 1.00 91.31 107 HIS A CA 1
ATOM 784 C C . HIS A 1 107 ? -13.880 10.039 25.663 1.00 91.31 107 HIS A C 1
ATOM 786 O O . HIS A 1 107 ? -14.806 9.558 26.310 1.00 91.31 107 HIS A O 1
ATOM 792 N N . ALA A 1 108 ? -12.667 9.486 25.644 1.00 91.88 108 ALA A N 1
ATOM 793 C CA . ALA A 1 108 ? -12.366 8.241 26.335 1.00 91.88 108 ALA A CA 1
ATOM 794 C C . ALA A 1 108 ? -12.519 8.366 27.862 1.00 91.88 108 ALA A C 1
ATOM 796 O O . ALA A 1 108 ? -13.074 7.465 28.483 1.00 91.88 108 ALA A O 1
ATOM 797 N N . SER A 1 109 ? -12.122 9.494 28.459 1.00 91.94 109 SER A N 1
ATOM 798 C CA . SER A 1 109 ? -12.257 9.734 29.906 1.00 91.94 109 SER A CA 1
ATOM 799 C C . SER A 1 109 ? -13.697 9.931 30.385 1.00 91.94 109 SER A C 1
ATOM 801 O O . SER A 1 109 ? -13.967 9.786 31.573 1.00 91.94 109 SER A O 1
ATOM 803 N N . THR A 1 110 ? -14.624 10.289 29.493 1.00 92.88 110 THR A N 1
ATOM 804 C CA . THR A 1 110 ? -16.045 10.500 29.832 1.00 92.88 110 THR A CA 1
ATOM 805 C C . THR A 1 110 ? -16.921 9.296 29.490 1.00 92.88 110 THR A C 1
ATOM 807 O O . THR A 1 110 ? -18.095 9.247 29.867 1.00 92.88 110 THR A O 1
ATOM 810 N N . ALA A 1 111 ? -16.368 8.303 28.791 1.00 91.44 111 ALA A N 1
ATOM 811 C CA . ALA A 1 111 ? -17.086 7.098 28.421 1.00 91.44 111 ALA A CA 1
ATOM 812 C C . ALA A 1 111 ? -17.328 6.203 29.647 1.00 91.44 111 ALA A C 1
ATOM 814 O O . ALA A 1 111 ? -16.433 5.928 30.440 1.00 91.44 111 ALA A O 1
ATOM 815 N N . ARG A 1 112 ? -18.558 5.690 29.778 1.00 90.94 112 ARG A N 1
ATOM 816 C CA . ARG A 1 112 ? -18.937 4.766 30.868 1.00 90.94 112 ARG A CA 1
ATOM 817 C C . ARG A 1 112 ? -18.347 3.362 30.716 1.00 90.94 112 ARG A C 1
ATOM 819 O O . ARG A 1 112 ? -18.394 2.575 31.652 1.00 90.94 112 ARG A O 1
ATOM 826 N N . ALA A 1 113 ? -17.855 3.038 29.527 1.00 92.19 113 ALA A N 1
ATOM 827 C CA . ALA A 1 113 ? -17.292 1.748 29.168 1.00 92.19 113 ALA A CA 1
ATOM 828 C C . ALA A 1 113 ? -16.024 1.967 28.331 1.00 92.19 113 ALA A C 1
ATOM 830 O O . ALA A 1 113 ? -15.891 3.031 27.717 1.00 92.19 113 ALA A O 1
ATOM 831 N N . PRO A 1 114 ? -15.120 0.974 28.256 1.00 95.25 114 PRO A N 1
ATOM 832 C CA . PRO A 1 114 ? -13.932 1.065 27.424 1.00 95.25 114 PRO A CA 1
ATOM 833 C C . PRO A 1 114 ? -14.241 1.480 25.982 1.00 95.25 114 PRO A C 1
ATOM 835 O O . PRO A 1 114 ? -15.232 1.041 25.387 1.00 95.25 114 PRO A O 1
ATOM 838 N N . VAL A 1 115 ? -13.368 2.323 25.431 1.00 96.50 115 VAL A N 1
ATOM 839 C CA . VAL A 1 115 ? -13.471 2.867 24.073 1.00 96.50 115 VAL A CA 1
ATOM 840 C C . VAL A 1 115 ? -12.456 2.186 23.165 1.00 96.50 115 VAL A C 1
ATOM 842 O O . VAL A 1 115 ? -11.320 1.926 23.572 1.00 96.50 115 VAL A O 1
ATOM 845 N N . CYS A 1 116 ? -12.851 1.924 21.920 1.00 96.62 116 CYS A N 1
ATOM 846 C CA . CYS A 1 116 ? -11.949 1.468 20.871 1.00 96.62 116 CYS A CA 1
ATOM 847 C C . CYS A 1 116 ? -11.757 2.520 19.776 1.00 96.62 116 CYS A C 1
ATOM 849 O O . CYS A 1 116 ? -12.729 2.986 19.186 1.00 96.62 116 CYS A O 1
ATOM 851 N N . LEU A 1 117 ? -10.504 2.820 19.426 1.00 95.62 117 LEU A N 1
ATOM 852 C CA . LEU A 1 117 ? -10.157 3.567 18.220 1.00 95.62 117 LEU A CA 1
ATOM 853 C C . LEU A 1 117 ? -10.159 2.642 17.005 1.00 95.62 117 LEU A C 1
ATOM 855 O O . LEU A 1 117 ? -9.311 1.752 16.873 1.00 95.62 117 LEU A O 1
ATOM 859 N N . LEU A 1 118 ? -11.090 2.867 16.090 1.00 95.00 118 LEU A N 1
ATOM 860 C CA . LEU A 1 118 ? -11.140 2.171 14.814 1.00 95.00 118 LEU A CA 1
ATOM 861 C C . LEU A 1 118 ? -10.443 3.013 13.747 1.00 95.00 118 LEU A C 1
ATOM 863 O O . LEU A 1 118 ? -10.806 4.157 13.509 1.00 95.00 118 LEU A O 1
ATOM 867 N N . GLY A 1 119 ? -9.450 2.439 13.073 1.00 90.31 119 GLY A N 1
ATOM 868 C CA . GLY A 1 119 ? -8.793 3.105 11.953 1.00 90.31 119 GLY A CA 1
ATOM 869 C C . GLY A 1 119 ? -8.174 2.109 10.990 1.00 90.31 119 GLY A C 1
ATOM 870 O O . GLY A 1 119 ? -7.706 1.043 11.387 1.00 90.31 119 GLY A O 1
ATOM 871 N N . VAL A 1 120 ? -8.177 2.453 9.703 1.00 80.44 120 VAL A N 1
ATOM 872 C CA . VAL A 1 120 ? -7.746 1.555 8.629 1.00 80.44 120 VAL A CA 1
ATOM 873 C C . VAL A 1 120 ? -6.868 2.317 7.647 1.00 80.44 120 VAL A C 1
ATOM 875 O O . VAL A 1 120 ? -7.357 3.111 6.851 1.00 80.44 120 VAL A O 1
ATOM 878 N N . ARG A 1 121 ? -5.567 2.022 7.665 1.00 72.56 121 ARG A N 1
ATOM 879 C CA . ARG A 1 121 ? -4.632 2.322 6.575 1.00 72.56 121 ARG A CA 1
ATOM 880 C C . ARG A 1 121 ? -3.646 1.169 6.452 1.00 72.56 121 ARG A C 1
ATOM 882 O O . ARG A 1 121 ? -3.257 0.578 7.455 1.00 72.56 121 ARG A O 1
ATOM 889 N N . ALA A 1 122 ? -3.285 0.836 5.215 1.00 58.41 122 ALA A N 1
ATOM 890 C CA . ALA A 1 122 ? -2.329 -0.233 4.934 1.00 58.41 122 ALA A CA 1
ATOM 891 C C . ALA A 1 122 ? -0.893 0.167 5.311 1.00 58.41 122 ALA A C 1
ATOM 893 O O . ALA A 1 122 ? -0.085 -0.689 5.658 1.00 58.41 122 ALA A O 1
ATOM 894 N N . LEU A 1 123 ? -0.583 1.466 5.252 1.00 58.50 123 LEU A N 1
ATOM 895 C CA . LEU A 1 123 ? 0.726 2.008 5.587 1.00 58.50 123 LEU A CA 1
ATOM 896 C C . LEU A 1 123 ? 0.715 2.562 7.013 1.00 58.50 123 LEU A C 1
ATOM 898 O O . LEU A 1 123 ? -0.131 3.378 7.372 1.00 58.50 123 LEU A O 1
ATOM 902 N N . VAL A 1 124 ? 1.677 2.108 7.819 1.00 66.19 124 VAL A N 1
ATOM 903 C CA . VAL A 1 124 ? 1.815 2.457 9.242 1.00 66.19 124 VAL A CA 1
ATOM 904 C C . VAL A 1 124 ? 1.921 3.975 9.438 1.00 66.19 124 VAL A C 1
ATOM 906 O O . VAL A 1 124 ? 1.155 4.532 10.217 1.00 66.19 124 VAL A O 1
ATOM 909 N N . ARG A 1 125 ? 2.779 4.640 8.653 1.00 68.56 125 ARG A N 1
ATOM 910 C CA . ARG A 1 125 ? 3.027 6.099 8.682 1.00 68.56 125 ARG A CA 1
ATOM 911 C C . ARG A 1 125 ? 1.848 6.981 8.254 1.00 68.56 125 ARG A C 1
ATOM 913 O O . ARG A 1 125 ? 1.924 8.197 8.332 1.00 68.56 125 ARG A O 1
ATOM 920 N N . GLU A 1 126 ? 0.801 6.381 7.701 1.00 72.69 126 GLU A N 1
ATOM 921 C CA . GLU A 1 126 ? -0.417 7.082 7.279 1.00 72.69 126 GLU A CA 1
ATOM 922 C C . GLU A 1 126 ? -1.595 6.713 8.188 1.00 72.69 126 GLU A C 1
ATOM 924 O O . GLU A 1 126 ? -2.702 7.224 8.036 1.00 72.69 126 GLU A O 1
ATOM 929 N N . CYS A 1 127 ? -1.395 5.798 9.141 1.00 82.62 127 CYS A N 1
ATOM 930 C CA . CYS A 1 127 ? -2.466 5.288 9.973 1.00 82.62 127 CYS A CA 1
ATOM 931 C C . CYS A 1 127 ? -2.754 6.247 11.130 1.00 82.62 127 CYS A C 1
ATOM 933 O O . CYS A 1 127 ? -2.126 6.165 12.185 1.00 82.62 127 CYS A O 1
ATOM 935 N N . GLN A 1 128 ? -3.781 7.085 10.963 1.00 87.31 128 GLN A N 1
ATOM 936 C CA . GLN A 1 128 ? -4.253 8.022 11.990 1.00 87.31 128 GLN A CA 1
ATOM 937 C C . GLN A 1 128 ? -4.459 7.353 13.360 1.00 87.31 128 GLN A C 1
ATOM 939 O O . GLN A 1 128 ? -4.057 7.903 14.379 1.00 87.31 128 GLN A O 1
ATOM 944 N N . ARG A 1 129 ? -4.994 6.123 13.395 1.00 92.06 129 ARG A N 1
ATOM 945 C CA . ARG A 1 129 ? -5.115 5.313 14.623 1.00 92.06 129 ARG A CA 1
ATOM 946 C C . ARG A 1 129 ? -3.776 5.129 15.337 1.00 92.06 129 ARG A C 1
ATOM 948 O O . ARG A 1 129 ? -3.726 5.287 16.553 1.00 92.06 129 ARG A O 1
ATOM 955 N N . LEU A 1 130 ? -2.714 4.772 14.613 1.00 87.81 130 LEU A N 1
ATOM 956 C CA . LEU A 1 130 ? -1.391 4.539 15.202 1.00 87.81 130 LEU A CA 1
ATOM 957 C C . LEU A 1 130 ? -0.760 5.854 15.668 1.00 87.81 130 LEU A C 1
ATOM 959 O O . LEU A 1 130 ? -0.259 5.906 16.785 1.00 87.81 130 LEU A O 1
ATOM 963 N N . HIS A 1 131 ? -0.869 6.922 14.874 1.00 87.69 131 HIS A N 1
ATOM 964 C CA . HIS A 1 131 ? -0.387 8.250 15.267 1.00 87.69 131 HIS A CA 1
ATOM 965 C C . HIS A 1 131 ? -1.097 8.780 16.521 1.00 87.69 131 HIS A C 1
ATOM 967 O O . HIS A 1 131 ? -0.449 9.273 17.441 1.00 87.69 131 HIS A O 1
ATOM 973 N N . LEU A 1 132 ? -2.427 8.661 16.587 1.00 91.25 132 LEU A N 1
ATOM 974 C CA . LEU A 1 132 ? -3.201 9.072 17.759 1.00 91.25 132 LEU A CA 1
ATOM 975 C C . LEU A 1 132 ? -2.826 8.256 18.988 1.00 91.25 132 LEU A C 1
ATOM 977 O O . LEU A 1 132 ? -2.616 8.824 20.051 1.00 91.25 132 LEU A O 1
ATOM 981 N N . SER A 1 133 ? -2.702 6.942 18.832 1.00 90.50 133 SER A N 1
ATOM 982 C CA . SER A 1 133 ? -2.305 6.056 19.923 1.00 90.50 133 SER A CA 1
ATOM 983 C C . SER A 1 133 ? -0.935 6.419 20.489 1.00 90.50 133 SER A C 1
ATOM 985 O O . SER A 1 133 ? -0.810 6.544 21.700 1.00 90.50 133 SER A O 1
ATOM 987 N N . GLN A 1 134 ? 0.061 6.658 19.630 1.00 87.62 134 GLN A N 1
ATOM 988 C CA . GLN A 1 134 ? 1.390 7.087 20.060 1.00 87.62 134 GLN A CA 1
ATOM 989 C C . GLN A 1 134 ? 1.316 8.405 20.841 1.00 87.62 134 GLN A C 1
ATOM 991 O O . GLN A 1 134 ? 1.811 8.489 21.960 1.00 87.62 134 GLN A O 1
ATOM 996 N N . ARG A 1 135 ? 0.603 9.410 20.312 1.00 89.19 135 ARG A N 1
ATOM 997 C CA . ARG A 1 135 ? 0.408 10.700 20.998 1.00 89.19 135 ARG A CA 1
ATOM 998 C C . ARG A 1 135 ? -0.332 10.562 22.331 1.00 89.19 135 ARG A C 1
ATOM 1000 O O . ARG A 1 135 ? -0.040 11.305 23.261 1.00 89.19 135 ARG A O 1
ATOM 1007 N N . LEU A 1 136 ? -1.285 9.637 22.432 1.00 89.88 136 LEU A N 1
ATOM 1008 C CA . LEU A 1 136 ? -2.013 9.343 23.668 1.00 89.88 136 LEU A CA 1
ATOM 1009 C C . LEU A 1 136 ? -1.110 8.669 24.710 1.00 89.88 136 LEU A C 1
ATOM 1011 O O . LEU A 1 136 ? -1.198 9.013 25.885 1.00 89.88 136 LEU A O 1
ATOM 1015 N N . GLN A 1 137 ? -0.232 7.754 24.291 1.00 89.50 137 GLN A N 1
ATOM 1016 C CA . GLN A 1 137 ? 0.729 7.089 25.177 1.00 89.50 137 GLN A CA 1
ATOM 1017 C C . GLN A 1 137 ? 1.820 8.057 25.646 1.00 89.50 137 GLN A C 1
ATOM 1019 O O . GLN A 1 137 ? 1.999 8.249 26.844 1.00 89.50 137 GLN A O 1
ATOM 1024 N N . GLU A 1 138 ? 2.520 8.694 24.707 1.00 88.31 138 GLU A N 1
ATOM 1025 C CA . GLU A 1 138 ? 3.687 9.539 24.988 1.00 88.31 138 GLU A CA 1
ATOM 1026 C C . GLU A 1 138 ? 3.298 10.897 25.578 1.00 88.31 138 GLU A C 1
ATOM 1028 O O . GLU A 1 138 ? 3.966 11.399 26.476 1.00 88.31 138 GLU A O 1
ATOM 1033 N N . GLY A 1 139 ? 2.219 11.504 25.076 1.00 88.38 139 GLY A N 1
ATOM 1034 C CA . GLY A 1 139 ? 1.820 12.856 25.464 1.00 88.38 139 GLY A CA 1
ATOM 1035 C C . GLY A 1 139 ? 0.831 12.914 26.623 1.00 88.38 139 GLY A C 1
ATOM 1036 O O . GLY A 1 139 ? 0.756 13.935 27.299 1.00 88.38 139 GLY A O 1
ATOM 1037 N N . LEU A 1 140 ? 0.043 11.855 26.835 1.00 89.06 140 LEU A N 1
ATOM 1038 C CA . LEU A 1 140 ? -1.085 11.864 27.776 1.00 89.06 140 LEU A CA 1
ATOM 1039 C C . LEU A 1 140 ? -1.116 10.642 28.713 1.00 89.06 140 LEU A C 1
ATOM 1041 O O . LEU A 1 140 ? -2.044 10.518 29.508 1.00 89.06 140 LEU A O 1
ATOM 1045 N N . GLY A 1 141 ? -0.121 9.749 28.642 1.00 89.38 141 GLY A N 1
ATOM 1046 C CA . GLY A 1 141 ? 0.054 8.634 29.578 1.00 89.38 141 GLY A CA 1
ATOM 1047 C C . GLY A 1 141 ? -0.960 7.490 29.458 1.00 89.38 141 GLY A C 1
ATOM 1048 O O . GLY A 1 141 ? -1.027 6.652 30.355 1.00 89.38 141 GLY A O 1
ATOM 1049 N N . TRP A 1 142 ? -1.760 7.429 28.389 1.00 90.06 142 TRP A N 1
ATOM 1050 C CA . TRP A 1 142 ? -2.756 6.366 28.206 1.00 90.06 142 TRP A CA 1
ATOM 1051 C C . TRP A 1 142 ? -2.108 4.990 28.046 1.00 90.06 142 TRP A C 1
ATOM 1053 O O . TRP A 1 142 ? -1.105 4.835 27.350 1.00 90.06 142 TRP A O 1
ATOM 1063 N N . SER A 1 143 ? -2.745 3.952 28.594 1.00 91.62 143 SER A N 1
ATOM 1064 C CA . SER A 1 143 ? -2.400 2.570 28.255 1.00 91.62 143 SER A CA 1
ATOM 1065 C C . SER A 1 143 ? -3.167 2.155 27.003 1.00 91.62 143 SER A C 1
ATOM 1067 O O . SER A 1 143 ? -4.392 2.052 27.035 1.00 91.62 143 SER A O 1
ATOM 1069 N N . VAL A 1 144 ? -2.473 1.937 25.883 1.00 90.31 144 VAL A N 1
ATOM 1070 C CA . VAL A 1 144 ? -3.131 1.628 24.605 1.00 90.31 144 VAL A CA 1
ATOM 1071 C C . VAL A 1 144 ? -2.950 0.160 24.213 1.00 90.31 144 VAL A C 1
ATOM 1073 O O . VAL A 1 144 ? -1.830 -0.323 24.048 1.00 90.31 144 VAL A O 1
ATOM 1076 N N . VAL A 1 145 ? -4.066 -0.544 24.010 1.00 90.44 145 VAL A N 1
ATOM 1077 C CA . VAL A 1 145 ? -4.125 -1.974 23.672 1.00 90.44 145 VAL A CA 1
ATOM 1078 C C . VAL A 1 145 ? -4.588 -2.169 22.227 1.00 90.44 145 VAL A C 1
ATOM 1080 O O . VAL A 1 145 ? -5.699 -1.795 21.854 1.00 90.44 145 VAL A O 1
ATOM 1083 N N . HIS A 1 146 ? -3.759 -2.806 21.399 1.00 88.12 146 HIS A N 1
ATOM 1084 C CA . HIS A 1 146 ? -4.084 -3.090 19.995 1.00 88.12 146 HIS A CA 1
ATOM 1085 C C . HIS A 1 146 ? -4.761 -4.448 19.861 1.00 88.12 146 HIS A C 1
ATOM 1087 O O . HIS A 1 146 ? -4.136 -5.488 20.043 1.00 88.12 146 HIS A O 1
ATOM 1093 N N . LEU A 1 147 ? -6.036 -4.438 19.492 1.00 87.69 147 LEU A N 1
ATOM 1094 C CA . LEU A 1 147 ? -6.779 -5.633 19.133 1.00 87.69 147 LEU A CA 1
ATOM 1095 C C . LEU A 1 147 ? -6.240 -6.175 17.802 1.00 87.69 147 LEU A C 1
ATOM 1097 O O . LEU A 1 147 ? -6.267 -5.493 16.772 1.00 87.69 147 LEU A O 1
ATOM 1101 N N . GLN A 1 148 ? -5.752 -7.414 17.831 1.00 73.31 148 GLN A N 1
ATOM 1102 C CA . GLN A 1 148 ? -5.348 -8.177 16.654 1.00 73.31 148 GLN A CA 1
ATOM 1103 C C . GLN A 1 148 ? -6.033 -9.540 16.673 1.00 73.31 148 GLN A C 1
ATOM 1105 O O . GLN A 1 148 ? -6.102 -10.192 17.713 1.00 73.31 148 GLN A O 1
ATOM 1110 N N . LEU A 1 149 ? -6.504 -9.979 15.509 1.00 64.62 149 LEU A N 1
ATOM 1111 C CA . LEU A 1 149 ? -6.933 -11.357 15.305 1.00 64.62 149 LEU A CA 1
ATOM 1112 C C . LEU A 1 149 ? -5.706 -12.228 15.043 1.00 64.62 149 LEU A C 1
ATOM 1114 O O . LEU A 1 149 ? -4.894 -11.915 14.170 1.00 64.62 149 LEU A O 1
ATOM 1118 N N . SER A 1 150 ? -5.567 -13.319 15.788 1.00 51.56 150 SER A N 1
ATOM 1119 C CA . SER A 1 150 ? -4.555 -14.342 15.530 1.00 51.56 150 SER A CA 1
ATOM 1120 C C . SER A 1 150 ? -4.887 -15.107 14.239 1.00 51.56 150 SER A C 1
ATOM 1122 O O . SER A 1 150 ? -6.032 -15.463 13.976 1.00 51.56 150 SER A O 1
ATOM 1124 N N . SER A 1 151 ? -3.876 -15.358 13.406 1.00 41.56 151 SER A N 1
ATOM 1125 C CA . SER A 1 151 ? -4.008 -15.852 12.025 1.00 41.56 151 SER A CA 1
ATOM 1126 C C . SER A 1 151 ? -4.245 -17.367 11.865 1.00 41.56 151 SER A C 1
ATOM 1128 O O . SER A 1 151 ? -3.982 -17.909 10.793 1.00 41.56 151 SER A O 1
ATOM 1130 N N . GLY A 1 152 ? -4.739 -18.069 12.886 1.00 39.31 152 GLY A N 1
ATOM 1131 C CA . GLY A 1 152 ? -5.078 -19.499 12.813 1.00 39.31 152 GLY A CA 1
ATOM 1132 C C . GLY A 1 152 ? -6.516 -19.736 13.264 1.00 39.31 152 GLY A C 1
ATOM 1133 O O . GLY A 1 152 ? -6.894 -19.147 14.264 1.00 39.31 152 GLY A O 1
ATOM 1134 N N . THR A 1 153 ? -7.275 -20.541 12.500 1.00 35.94 153 THR A N 1
ATOM 1135 C CA . THR A 1 153 ? -8.630 -21.113 12.733 1.00 35.94 153 THR A CA 1
ATOM 1136 C C . THR A 1 153 ? -9.425 -20.489 13.885 1.00 35.94 153 THR A C 1
ATOM 1138 O O . THR A 1 153 ? -8.997 -20.715 15.007 1.00 35.94 153 THR A O 1
ATOM 1141 N N . PRO A 1 154 ? -10.580 -19.813 13.671 1.00 37.47 154 PRO A N 1
ATOM 1142 C CA . PRO A 1 154 ? -11.160 -18.852 14.623 1.00 37.47 154 PRO A CA 1
ATOM 1143 C C . PRO A 1 154 ? -11.211 -19.409 16.058 1.00 37.47 154 PRO A C 1
ATOM 1145 O O . PRO A 1 154 ? -12.123 -20.178 16.369 1.00 37.47 154 PRO A O 1
ATOM 1148 N N . PRO A 1 155 ? -10.243 -19.068 16.937 1.00 40.41 155 PRO A N 1
ATOM 1149 C CA . PRO A 1 155 ? -10.204 -19.575 18.293 1.00 40.41 155 PRO A CA 1
ATOM 1150 C C . PRO A 1 155 ? -10.492 -18.432 19.268 1.00 40.41 155 PRO A C 1
ATOM 1152 O O . PRO A 1 155 ? -10.466 -17.252 18.909 1.00 40.41 155 PRO A O 1
ATOM 1155 N N . ALA A 1 156 ? -10.750 -18.787 20.525 1.00 40.53 156 ALA A N 1
ATOM 1156 C CA . ALA A 1 156 ? -10.896 -17.832 21.616 1.00 40.53 156 ALA A CA 1
ATOM 1157 C C . ALA A 1 156 ? -9.781 -16.769 21.558 1.00 40.53 156 ALA A C 1
ATOM 1159 O O . ALA A 1 156 ? -8.586 -17.077 21.596 1.00 40.53 156 ALA A O 1
ATOM 1160 N N . LEU A 1 157 ? -10.208 -15.520 21.384 1.00 34.91 157 LEU A N 1
ATOM 1161 C CA . LEU A 1 157 ? -9.363 -14.384 21.043 1.00 34.91 157 LEU A CA 1
ATOM 1162 C C . LEU A 1 157 ? -8.394 -14.088 22.188 1.00 34.91 157 LEU A C 1
ATOM 1164 O O . LEU A 1 157 ? -8.801 -13.630 23.253 1.00 34.91 157 LEU A O 1
ATOM 1168 N N . LYS A 1 158 ? -7.099 -14.326 21.967 1.00 36.88 158 LYS A N 1
ATOM 1169 C CA . LYS A 1 158 ? -6.043 -13.924 22.900 1.00 36.88 158 LYS A CA 1
ATOM 1170 C C . LYS A 1 158 ? -5.422 -12.622 22.404 1.00 36.88 158 LYS A C 1
ATOM 1172 O O . LYS A 1 158 ? -4.885 -12.580 21.299 1.00 36.88 158 LYS A O 1
ATOM 1177 N N . LEU A 1 159 ? -5.502 -11.567 23.217 1.00 39.78 159 LEU A N 1
ATOM 1178 C CA . LEU A 1 159 ? -4.833 -10.294 22.942 1.00 39.78 159 LEU A CA 1
ATOM 1179 C C . LEU A 1 159 ? -3.334 -10.525 22.776 1.00 39.78 159 LEU A C 1
ATOM 1181 O O . LEU A 1 159 ? -2.696 -11.101 23.657 1.00 39.78 159 LEU A O 1
ATOM 1185 N N . LEU A 1 160 ? -2.773 -10.027 21.679 1.00 43.38 160 LEU A N 1
ATOM 1186 C CA . LEU A 1 160 ? -1.336 -9.835 21.559 1.00 43.38 160 LEU A CA 1
ATOM 1187 C C . LEU A 1 160 ? -1.032 -8.397 21.986 1.00 43.38 160 LEU A C 1
ATOM 1189 O O . LEU A 1 160 ? -1.498 -7.469 21.323 1.00 43.38 160 LEU A O 1
ATOM 1193 N N . PRO A 1 161 ? -0.245 -8.175 23.052 1.00 43.66 161 PRO A N 1
ATOM 1194 C CA . PRO A 1 161 ? 0.357 -6.879 23.326 1.00 43.66 161 PRO A CA 1
ATOM 1195 C C . PRO A 1 161 ? 1.391 -6.582 22.233 1.00 43.66 161 PRO A C 1
ATOM 1197 O O . PRO A 1 161 ? 2.592 -6.753 22.413 1.00 43.66 161 PRO A O 1
ATOM 1200 N N . SER A 1 162 ? 0.946 -6.197 21.037 1.00 50.44 162 SER A N 1
ATOM 1201 C CA . SER A 1 162 ? 1.860 -5.671 20.033 1.00 50.44 162 SER A CA 1
ATOM 1202 C C . SER A 1 162 ? 2.172 -4.230 20.420 1.00 50.44 162 SER A C 1
ATOM 1204 O O . SER A 1 162 ? 1.373 -3.330 20.145 1.00 50.44 162 SER A O 1
ATOM 1206 N N . GLN A 1 163 ? 3.304 -4.014 21.087 1.00 51.25 163 GLN A N 1
ATOM 1207 C CA . GLN A 1 163 ? 3.844 -2.672 21.280 1.00 51.25 163 GLN A CA 1
ATOM 1208 C C . GLN A 1 163 ? 4.172 -2.089 19.903 1.00 51.25 163 GLN A C 1
ATOM 1210 O O . GLN A 1 163 ? 4.727 -2.776 19.037 1.00 51.25 163 GLN A O 1
ATOM 1215 N N . HIS A 1 164 ? 3.764 -0.843 19.675 1.00 51.25 164 HIS A N 1
ATOM 1216 C CA . HIS A 1 164 ? 4.028 -0.107 18.437 1.00 51.25 164 HIS A CA 1
ATOM 1217 C C . HIS A 1 164 ? 5.483 -0.143 18.029 1.00 51.25 164 HIS A C 1
ATOM 1219 O O . HIS A 1 164 ? 5.763 -0.310 16.844 1.00 51.25 164 HIS A O 1
ATOM 1225 N N . ASP A 1 165 ? 6.369 -0.130 19.012 1.00 55.47 165 ASP A N 1
ATOM 1226 C CA . ASP A 1 165 ? 7.810 -0.218 18.848 1.00 55.47 165 ASP A CA 1
ATOM 1227 C C . ASP A 1 165 ? 8.215 -1.412 17.993 1.00 55.47 165 ASP A C 1
ATOM 1229 O O . ASP A 1 165 ? 9.006 -1.257 17.077 1.00 55.47 165 ASP A O 1
ATOM 1233 N N . ALA A 1 166 ? 7.609 -2.589 18.174 1.00 56.97 166 ALA A N 1
ATOM 1234 C CA . ALA A 1 166 ? 7.954 -3.765 17.376 1.00 56.97 166 ALA A CA 1
ATOM 1235 C C . ALA A 1 166 ? 7.488 -3.653 15.911 1.00 56.97 166 ALA A C 1
ATOM 1237 O O . ALA A 1 166 ? 8.110 -4.220 15.012 1.00 56.97 166 ALA A O 1
ATOM 1238 N N . VAL A 1 167 ? 6.375 -2.959 15.645 1.00 53.22 167 VAL A N 1
ATOM 1239 C CA . VAL A 1 167 ? 5.880 -2.729 14.275 1.00 53.22 167 VAL A CA 1
ATOM 1240 C C . VAL A 1 167 ? 6.710 -1.649 13.588 1.00 53.22 167 VAL A C 1
ATOM 1242 O O . VAL A 1 167 ? 7.150 -1.857 12.456 1.00 53.22 167 VAL A O 1
ATOM 1245 N N . TYR A 1 168 ? 6.940 -0.525 14.269 1.00 56.72 168 TYR A N 1
ATOM 1246 C CA . TYR A 1 168 ? 7.775 0.560 13.768 1.00 56.72 168 TYR A CA 1
ATOM 1247 C C . TYR A 1 168 ? 9.222 0.103 13.590 1.00 56.72 168 TYR A C 1
ATOM 1249 O O . TYR A 1 168 ? 9.768 0.343 12.523 1.00 56.72 168 TYR A O 1
ATOM 1257 N N . ALA A 1 169 ? 9.803 -0.648 14.531 1.00 67.00 169 ALA A N 1
ATOM 1258 C CA . ALA A 1 169 ? 11.144 -1.223 14.405 1.00 67.00 169 ALA A CA 1
ATOM 1259 C C . ALA A 1 169 ? 11.261 -2.099 13.157 1.00 67.00 169 ALA A C 1
ATOM 1261 O O . ALA A 1 169 ? 12.137 -1.862 12.338 1.00 67.00 169 ALA A O 1
ATOM 1262 N N . ARG A 1 170 ? 10.314 -3.020 12.911 1.00 61.91 170 ARG A N 1
ATOM 1263 C CA . ARG A 1 170 ? 10.323 -3.821 11.672 1.00 61.91 170 ARG A CA 1
ATOM 1264 C C . ARG A 1 170 ? 10.256 -2.963 10.409 1.00 61.91 170 ARG A C 1
ATOM 1266 O O . ARG A 1 170 ? 10.907 -3.292 9.420 1.00 61.91 170 ARG A O 1
ATOM 1273 N N . HIS A 1 171 ? 9.453 -1.898 10.414 1.00 58.22 171 HIS A N 1
ATOM 1274 C CA . HIS A 1 171 ? 9.369 -0.984 9.275 1.00 58.22 171 HIS A CA 1
ATOM 1275 C C . HIS A 1 171 ? 10.674 -0.203 9.079 1.00 58.22 171 HIS A C 1
ATOM 1277 O O . HIS A 1 171 ? 11.152 -0.101 7.952 1.00 58.22 171 HIS A O 1
ATOM 1283 N N . THR A 1 172 ? 11.261 0.294 10.166 1.00 67.31 172 THR A N 1
ATOM 1284 C CA . THR A 1 172 ? 12.548 0.991 10.187 1.00 67.31 172 THR A CA 1
ATOM 1285 C C . THR A 1 172 ? 13.671 0.080 9.701 1.00 67.31 172 THR A C 1
ATOM 1287 O O . THR A 1 172 ? 14.419 0.476 8.814 1.00 67.31 172 THR A O 1
ATOM 1290 N N . ASP A 1 173 ? 13.739 -1.164 10.174 1.00 68.44 173 ASP A N 1
ATOM 1291 C CA . ASP A 1 173 ? 14.730 -2.158 9.752 1.00 68.44 173 ASP A CA 1
ATOM 1292 C C . ASP A 1 173 ? 14.584 -2.519 8.270 1.00 68.44 173 ASP A C 1
ATOM 1294 O O . ASP A 1 173 ? 15.577 -2.697 7.561 1.00 68.44 173 ASP A O 1
ATOM 1298 N N . ALA A 1 174 ? 13.346 -2.633 7.779 1.00 60.06 174 ALA A N 1
ATOM 1299 C CA . ALA A 1 174 ? 13.075 -2.856 6.362 1.00 60.06 174 ALA A CA 1
ATOM 1300 C C . ALA A 1 174 ? 13.501 -1.647 5.520 1.00 60.06 174 ALA A C 1
ATOM 1302 O O . ALA A 1 174 ? 14.196 -1.808 4.519 1.00 60.06 174 ALA A O 1
ATOM 1303 N N . ALA A 1 175 ? 13.155 -0.430 5.944 1.00 62.41 175 ALA A N 1
ATOM 1304 C CA . ALA A 1 175 ? 13.556 0.798 5.265 1.00 62.41 175 ALA A CA 1
ATOM 1305 C C . ALA A 1 175 ? 15.085 0.975 5.250 1.00 62.41 175 ALA A C 1
ATOM 1307 O O . ALA A 1 175 ? 15.649 1.312 4.209 1.00 62.41 175 ALA A O 1
ATOM 1308 N N . ALA A 1 176 ? 15.760 0.692 6.368 1.00 69.62 176 ALA A N 1
ATOM 1309 C CA . ALA A 1 176 ? 17.213 0.742 6.486 1.00 69.62 176 ALA A CA 1
ATOM 1310 C C . ALA A 1 176 ? 17.888 -0.287 5.571 1.00 69.62 176 ALA A C 1
ATOM 1312 O O . ALA A 1 176 ? 18.808 0.059 4.831 1.00 69.62 176 ALA A O 1
ATOM 1313 N N . TYR A 1 177 ? 17.391 -1.528 5.555 1.00 72.62 177 TYR A N 1
ATOM 1314 C CA . TYR A 1 177 ? 17.883 -2.574 4.661 1.00 72.62 177 TYR A CA 1
ATOM 1315 C C . TYR A 1 177 ? 17.696 -2.209 3.183 1.00 72.62 177 TYR A C 1
ATOM 1317 O O . TYR A 1 177 ? 18.655 -2.267 2.415 1.00 72.62 177 TYR A O 1
ATOM 1325 N N . VAL A 1 178 ? 16.496 -1.771 2.783 1.00 64.81 178 VAL A N 1
ATOM 1326 C CA . VAL A 1 178 ? 16.219 -1.314 1.410 1.00 64.81 178 VAL A CA 1
ATOM 1327 C C . VAL A 1 178 ? 17.138 -0.151 1.035 1.00 64.81 178 VAL A C 1
ATOM 1329 O O . VAL A 1 178 ? 17.703 -0.147 -0.057 1.00 64.81 178 VAL A O 1
ATOM 1332 N N . GLY A 1 179 ? 17.344 0.803 1.948 1.00 70.62 179 GLY A N 1
ATOM 1333 C CA . GLY A 1 179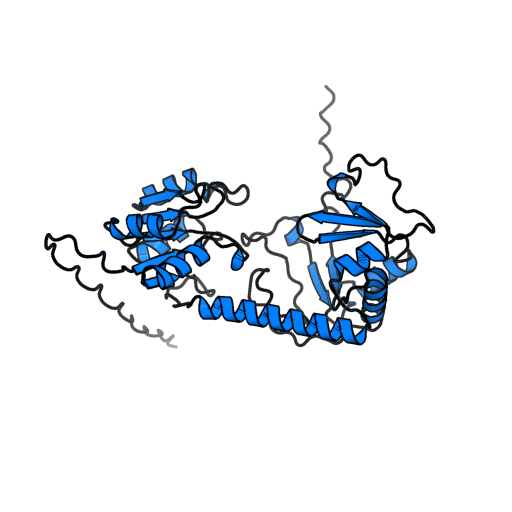 ? 18.274 1.913 1.762 1.00 70.62 179 GLY A CA 1
ATOM 1334 C C . GLY A 1 179 ? 19.724 1.457 1.572 1.00 70.62 179 GLY A C 1
ATOM 1335 O O . GLY A 1 179 ? 20.408 1.963 0.682 1.00 70.62 179 GLY A O 1
ATOM 1336 N N . ALA A 1 180 ? 20.188 0.480 2.357 1.00 75.00 180 ALA A N 1
ATOM 1337 C CA . ALA A 1 180 ? 21.529 -0.091 2.241 1.00 75.00 180 ALA A CA 1
ATOM 1338 C C . ALA A 1 180 ? 21.721 -0.846 0.916 1.00 75.00 180 ALA A C 1
ATOM 1340 O O . ALA A 1 180 ? 22.707 -0.615 0.217 1.00 75.00 180 ALA A O 1
ATOM 1341 N N . VAL A 1 181 ? 20.755 -1.684 0.522 1.00 71.38 181 VAL A N 1
ATOM 1342 C CA . VAL A 1 181 ? 20.780 -2.411 -0.759 1.00 71.38 181 VAL A CA 1
ATOM 1343 C C . VAL A 1 181 ? 20.761 -1.440 -1.941 1.00 71.38 181 VAL A C 1
ATOM 1345 O O . VAL A 1 181 ? 21.561 -1.586 -2.864 1.00 71.38 181 VAL A O 1
ATOM 1348 N N . ALA A 1 182 ? 19.894 -0.422 -1.909 1.00 71.19 182 ALA A N 1
ATOM 1349 C CA . ALA A 1 182 ? 19.819 0.595 -2.956 1.00 71.19 182 ALA A CA 1
ATOM 1350 C C . ALA A 1 182 ? 21.128 1.388 -3.082 1.00 71.19 182 ALA A C 1
ATOM 1352 O O . ALA A 1 182 ? 21.582 1.635 -4.199 1.00 71.19 182 ALA A O 1
ATOM 1353 N N . ARG A 1 183 ? 21.763 1.736 -1.954 1.00 78.69 183 ARG A N 1
ATOM 1354 C CA . ARG A 1 183 ? 23.067 2.414 -1.931 1.00 78.69 183 ARG A CA 1
ATOM 1355 C C . ARG A 1 183 ? 24.172 1.536 -2.510 1.00 78.69 183 ARG A C 1
ATOM 1357 O O . ARG A 1 183 ? 24.843 1.972 -3.435 1.00 78.69 183 ARG A O 1
ATOM 1364 N N . ALA A 1 184 ? 24.291 0.290 -2.052 1.00 77.81 184 ALA A N 1
ATOM 1365 C CA . ALA A 1 184 ? 25.291 -0.653 -2.550 1.00 77.81 184 ALA A CA 1
ATOM 1366 C C . ALA A 1 184 ? 25.121 -0.951 -4.052 1.00 77.81 184 ALA A C 1
ATOM 1368 O O . ALA A 1 184 ? 26.093 -1.117 -4.787 1.00 77.81 184 ALA A O 1
ATOM 1369 N N . LEU A 1 185 ? 23.880 -1.025 -4.545 1.00 75.19 185 LEU A N 1
ATOM 1370 C CA . LEU A 1 185 ? 23.614 -1.142 -5.980 1.00 75.19 185 LEU A CA 1
ATOM 1371 C C . LEU A 1 185 ? 23.960 0.144 -6.744 1.00 75.19 185 LEU A C 1
ATOM 1373 O O . LEU A 1 185 ? 24.488 0.058 -7.853 1.00 75.19 185 LEU A O 1
ATOM 1377 N N . GLY A 1 186 ? 23.681 1.312 -6.160 1.00 78.56 186 GLY A N 1
ATOM 1378 C CA . GLY A 1 186 ? 24.068 2.612 -6.703 1.00 78.56 186 GLY A CA 1
ATOM 1379 C C . GLY A 1 186 ? 25.582 2.731 -6.861 1.00 78.56 186 GLY A C 1
ATOM 1380 O O . GLY A 1 186 ? 26.052 2.965 -7.970 1.00 78.56 186 GLY A O 1
ATOM 1381 N N . GLU A 1 187 ? 26.341 2.450 -5.801 1.00 85.44 187 GLU A N 1
ATOM 1382 C CA . GLU A 1 187 ? 27.811 2.456 -5.789 1.00 85.44 187 GLU A CA 1
ATOM 1383 C C . GLU A 1 187 ? 28.397 1.514 -6.845 1.00 85.44 187 GLU A C 1
ATOM 1385 O O . GLU A 1 187 ? 29.190 1.946 -7.679 1.00 85.44 187 GLU A O 1
ATOM 1390 N N . ARG A 1 188 ? 27.935 0.253 -6.897 1.00 80.62 188 ARG A N 1
ATOM 1391 C CA . ARG A 1 188 ? 28.364 -0.719 -7.924 1.00 80.62 188 ARG A CA 1
ATOM 1392 C C . ARG A 1 188 ? 28.073 -0.266 -9.354 1.00 80.62 188 ARG A C 1
ATOM 1394 O O . ARG A 1 188 ? 28.758 -0.694 -10.276 1.00 80.62 188 ARG A O 1
ATOM 1401 N N . SER A 1 189 ? 27.055 0.569 -9.538 1.00 79.12 189 SER A N 1
ATOM 1402 C CA . SER A 1 189 ? 26.636 1.072 -10.848 1.00 79.12 189 SER A CA 1
ATOM 1403 C C . SER A 1 189 ? 27.186 2.470 -11.161 1.00 79.12 189 SER A C 1
ATOM 1405 O O . SER A 1 189 ? 26.846 3.020 -12.206 1.00 79.12 189 SER A O 1
ATOM 1407 N N . GLY A 1 190 ? 27.984 3.071 -10.268 1.00 87.50 190 GLY A N 1
ATOM 1408 C CA . GLY A 1 190 ? 28.461 4.453 -10.404 1.00 87.50 190 GLY A CA 1
ATOM 1409 C C . GLY A 1 190 ? 27.350 5.511 -10.327 1.00 87.50 190 GLY A C 1
ATOM 1410 O O . GLY A 1 190 ? 27.494 6.603 -10.871 1.00 87.50 190 GLY A O 1
ATOM 1411 N N . LEU A 1 191 ? 26.218 5.193 -9.693 1.00 86.75 191 LEU A N 1
ATOM 1412 C CA . LEU A 1 191 ? 25.046 6.061 -9.575 1.00 86.75 191 LEU A CA 1
ATOM 1413 C C . LEU A 1 191 ? 24.987 6.701 -8.179 1.00 86.75 191 LEU A C 1
ATOM 1415 O O . LEU A 1 191 ? 24.905 5.996 -7.174 1.00 86.75 191 LEU A O 1
ATOM 1419 N N . SER A 1 192 ? 24.940 8.034 -8.111 1.00 85.81 192 SER A N 1
ATOM 1420 C CA . SER A 1 192 ? 24.809 8.810 -6.866 1.00 85.81 192 SER A CA 1
ATOM 1421 C C . SER A 1 192 ? 23.619 9.783 -6.910 1.00 85.81 192 SER A C 1
ATOM 1423 O O . SER A 1 192 ? 23.088 10.091 -7.979 1.00 85.81 192 SER A O 1
ATOM 1425 N N . GLY A 1 193 ? 23.138 10.229 -5.746 1.00 86.19 193 GLY A N 1
ATOM 1426 C CA . GLY A 1 193 ? 21.973 11.123 -5.630 1.00 86.19 193 GLY A CA 1
ATOM 1427 C C . GLY A 1 193 ? 20.612 10.419 -5.750 1.00 86.19 193 GLY A C 1
ATOM 1428 O O . GLY A 1 193 ? 20.524 9.185 -5.719 1.00 86.19 193 GLY A O 1
ATOM 1429 N N . ARG A 1 194 ? 19.525 11.193 -5.881 1.00 83.94 194 ARG A N 1
ATOM 1430 C CA . ARG A 1 194 ? 18.180 10.635 -6.110 1.00 83.94 194 ARG A CA 1
ATOM 1431 C C . ARG A 1 194 ? 18.076 10.127 -7.545 1.00 83.94 194 ARG A C 1
ATOM 1433 O O . ARG A 1 194 ? 18.525 10.778 -8.484 1.00 83.94 194 ARG A O 1
ATOM 1440 N N . TRP A 1 195 ? 17.477 8.954 -7.727 1.00 84.25 195 TRP A N 1
ATOM 1441 C CA . TRP A 1 195 ? 17.332 8.372 -9.062 1.00 84.25 195 TRP A CA 1
ATOM 1442 C C . TRP A 1 195 ? 16.397 9.197 -9.950 1.00 84.25 195 TRP A C 1
ATOM 1444 O O . TRP A 1 195 ? 16.651 9.296 -11.146 1.00 84.25 195 TRP A O 1
ATOM 1454 N N . GLN A 1 196 ? 15.381 9.841 -9.366 1.00 87.25 196 GLN A N 1
ATOM 1455 C CA . GLN A 1 196 ? 14.476 10.720 -10.103 1.00 87.25 196 GLN A CA 1
ATOM 1456 C C . GLN A 1 196 ? 15.225 11.884 -10.754 1.00 87.25 196 GLN A C 1
ATOM 1458 O O . GLN A 1 196 ? 15.030 12.144 -11.938 1.00 87.25 196 GLN A O 1
ATOM 1463 N N . ASP A 1 197 ? 16.125 12.522 -10.003 1.00 88.75 197 ASP A N 1
ATOM 1464 C CA . ASP A 1 197 ? 16.917 13.655 -10.484 1.00 88.75 197 ASP A CA 1
ATOM 1465 C C . ASP A 1 197 ? 17.830 13.221 -11.635 1.00 88.75 197 ASP A C 1
ATOM 1467 O O . ASP A 1 197 ? 17.905 13.893 -12.660 1.00 88.75 197 ASP A O 1
ATOM 1471 N N . ARG A 1 198 ? 18.461 12.042 -11.521 1.00 91.25 198 ARG A N 1
ATOM 1472 C CA . ARG A 1 198 ? 19.286 11.475 -12.602 1.00 91.25 198 ARG A CA 1
ATOM 1473 C C . ARG A 1 198 ? 18.481 11.220 -13.872 1.00 91.25 198 ARG A C 1
ATOM 1475 O O . ARG A 1 198 ? 18.942 11.540 -14.964 1.00 91.25 198 ARG A O 1
ATOM 1482 N N . VAL A 1 199 ? 17.292 10.634 -13.735 1.00 90.31 199 VAL A N 1
ATOM 1483 C CA . VAL A 1 199 ? 16.401 10.347 -14.866 1.00 90.31 199 VAL A CA 1
ATOM 1484 C C . VAL A 1 199 ? 15.939 11.641 -15.526 1.00 90.31 199 VAL A C 1
ATOM 1486 O O . VAL A 1 199 ? 16.061 11.773 -16.741 1.00 90.31 199 VAL A O 1
ATOM 1489 N N . ALA A 1 200 ? 15.466 12.606 -14.737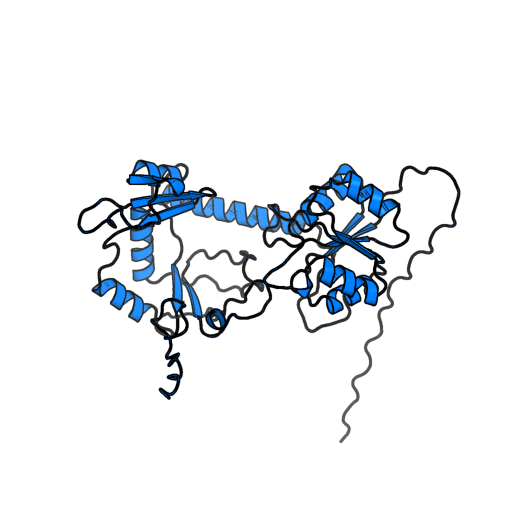 1.00 87.50 200 ALA A N 1
ATOM 1490 C CA . ALA A 1 200 ? 14.987 13.888 -15.240 1.00 87.50 200 ALA A CA 1
ATOM 1491 C C . ALA A 1 200 ? 16.102 14.738 -15.875 1.00 87.50 200 ALA A C 1
ATOM 1493 O O . ALA A 1 200 ? 15.833 15.490 -16.801 1.00 87.50 200 ALA A O 1
ATOM 1494 N N . ALA A 1 201 ? 17.352 14.603 -15.418 1.00 88.94 201 ALA A N 1
ATOM 1495 C CA . ALA A 1 201 ? 18.497 15.294 -16.010 1.00 88.94 201 ALA A CA 1
ATOM 1496 C C . ALA A 1 201 ? 18.960 14.680 -17.343 1.00 88.94 201 ALA A C 1
ATOM 1498 O O . ALA A 1 201 ? 19.617 15.354 -18.135 1.00 88.94 201 ALA A O 1
ATOM 1499 N N . ARG A 1 202 ? 18.674 13.393 -17.586 1.00 89.88 202 ARG A N 1
ATOM 1500 C CA . ARG A 1 202 ? 19.161 12.667 -18.770 1.00 89.88 202 ARG A CA 1
ATOM 1501 C C . ARG A 1 202 ? 18.144 12.580 -19.903 1.00 89.88 202 ARG A C 1
ATOM 1503 O O . ARG A 1 202 ? 18.555 12.431 -21.053 1.00 89.88 202 ARG A O 1
ATOM 1510 N N . HIS A 1 203 ? 16.859 12.613 -19.576 1.00 89.62 203 HIS A N 1
ATOM 1511 C CA . HIS A 1 203 ? 15.763 12.347 -20.504 1.00 89.62 203 HIS A CA 1
ATOM 1512 C C . HIS A 1 203 ? 14.786 13.517 -20.528 1.00 89.62 203 HIS A C 1
ATOM 1514 O O . HIS A 1 203 ? 14.680 14.254 -19.549 1.00 89.62 203 HIS A O 1
ATOM 1520 N N . ASP A 1 204 ? 14.029 13.647 -21.615 1.00 87.56 204 ASP A N 1
ATOM 1521 C CA . ASP A 1 204 ? 13.010 14.687 -21.731 1.00 87.56 204 ASP A CA 1
ATOM 1522 C C . ASP A 1 204 ? 11.886 14.414 -20.725 1.00 87.56 204 ASP A C 1
ATOM 1524 O O . ASP A 1 204 ? 11.073 13.499 -20.897 1.00 87.56 204 ASP A O 1
ATOM 1528 N N . ALA A 1 205 ? 11.874 15.193 -19.643 1.00 90.56 205 ALA A N 1
ATOM 1529 C CA . ALA A 1 205 ? 10.909 15.077 -18.563 1.00 90.56 205 ALA A CA 1
ATOM 1530 C C . ALA A 1 205 ? 9.767 16.085 -18.730 1.00 90.56 205 ALA A C 1
ATOM 1532 O O . ALA A 1 205 ? 9.991 17.288 -18.860 1.00 90.56 205 ALA A O 1
ATOM 1533 N N . VAL A 1 206 ? 8.528 15.600 -18.677 1.00 89.75 206 VAL A N 1
ATOM 1534 C CA . VAL A 1 206 ? 7.317 16.425 -18.715 1.00 89.75 206 VAL A CA 1
ATOM 1535 C C . VAL A 1 206 ? 6.488 16.218 -17.444 1.00 89.75 206 VAL A C 1
ATOM 1537 O O . VAL A 1 206 ? 6.268 15.072 -17.049 1.00 89.75 206 VAL A O 1
ATOM 1540 N N . PRO A 1 207 ? 6.000 17.288 -16.791 1.00 89.56 207 PRO A N 1
ATOM 1541 C CA . PRO A 1 207 ? 5.034 17.161 -15.702 1.00 89.56 207 PRO A CA 1
ATOM 1542 C C . PRO A 1 207 ? 3.753 16.470 -16.172 1.00 89.56 207 PRO A C 1
ATOM 1544 O O . PRO A 1 207 ? 3.288 16.737 -17.283 1.00 89.56 207 PRO A O 1
ATOM 1547 N N . TRP A 1 208 ? 3.163 15.621 -15.331 1.00 87.12 208 TRP A N 1
ATOM 1548 C CA . TRP A 1 208 ? 1.908 14.917 -15.611 1.00 87.12 208 TRP A CA 1
ATOM 1549 C C . TRP A 1 208 ? 0.787 15.856 -16.071 1.00 87.12 208 TRP A C 1
ATOM 1551 O O . TRP A 1 208 ? 0.056 15.537 -17.001 1.00 87.12 208 TRP A O 1
ATOM 1561 N N . GLU A 1 209 ? 0.690 17.045 -15.481 1.00 84.12 209 GLU A N 1
ATOM 1562 C CA . GLU A 1 209 ? -0.336 18.049 -15.786 1.00 84.12 209 GLU A CA 1
ATOM 1563 C C . GLU A 1 209 ? -0.186 18.629 -17.196 1.00 84.12 209 GLU A C 1
ATOM 1565 O O . GLU A 1 209 ? -1.150 19.113 -17.786 1.00 84.12 209 GLU A O 1
ATOM 1570 N N . ARG A 1 210 ? 1.040 18.598 -17.729 1.00 82.56 210 ARG A N 1
ATOM 1571 C CA . ARG A 1 210 ? 1.377 19.054 -19.082 1.00 82.56 210 ARG A CA 1
ATOM 1572 C C . ARG A 1 210 ? 1.445 17.904 -20.077 1.00 82.56 210 ARG A C 1
ATOM 1574 O O . ARG A 1 210 ? 1.485 18.144 -21.283 1.00 82.56 210 ARG A O 1
ATOM 1581 N N . TRP A 1 211 ? 1.480 16.669 -19.589 1.00 80.44 211 TRP A N 1
ATOM 1582 C CA . TRP A 1 211 ? 1.417 15.495 -20.432 1.00 80.44 211 TRP A CA 1
ATOM 1583 C C . TRP A 1 211 ? -0.016 15.343 -20.946 1.00 80.44 211 TRP A C 1
ATOM 1585 O O . TRP A 1 211 ? -0.948 15.073 -20.190 1.00 80.44 211 TRP A O 1
ATOM 1595 N N . ASP A 1 212 ? -0.199 15.590 -22.245 1.00 70.94 212 ASP A N 1
ATOM 1596 C CA . ASP A 1 212 ? -1.515 15.611 -22.879 1.00 70.94 212 ASP A CA 1
ATOM 1597 C C . ASP A 1 212 ? -2.207 14.240 -22.824 1.00 70.94 212 ASP A C 1
ATOM 1599 O O . ASP A 1 212 ? -2.061 13.391 -23.706 1.00 70.94 212 ASP A O 1
ATOM 1603 N N . SER A 1 213 ? -3.035 14.057 -21.799 1.00 60.16 213 SER A N 1
ATOM 1604 C CA . SER A 1 213 ? -3.929 12.905 -21.652 1.00 60.16 213 SER A CA 1
ATOM 1605 C C . SER A 1 213 ? -4.950 12.766 -22.793 1.00 60.16 213 SER A C 1
ATOM 1607 O O . SER A 1 213 ? -5.574 11.712 -22.915 1.00 60.16 213 SER A O 1
ATOM 1609 N N . ARG A 1 214 ? -5.115 13.785 -23.656 1.00 59.12 214 ARG A N 1
ATOM 1610 C CA . ARG A 1 214 ? -6.008 13.766 -24.830 1.00 59.12 214 ARG A CA 1
ATOM 1611 C C . ARG A 1 214 ? -5.323 13.276 -26.111 1.00 59.12 214 ARG A C 1
ATOM 1613 O O . ARG A 1 214 ? -5.934 13.335 -27.177 1.00 59.12 214 ARG A O 1
ATOM 1620 N N . GLY A 1 215 ? -4.100 12.751 -26.012 1.00 56.34 215 GLY A N 1
ATOM 1621 C CA . GLY A 1 215 ? -3.504 11.905 -27.046 1.00 56.34 215 GLY A CA 1
ATOM 1622 C C . GLY A 1 215 ? -2.933 12.633 -28.263 1.00 56.34 215 GLY A C 1
ATOM 1623 O O . GLY A 1 215 ? -2.812 12.010 -29.316 1.00 56.34 215 GLY A O 1
ATOM 1624 N N . ARG A 1 216 ? -2.575 13.922 -28.163 1.00 57.53 216 ARG A N 1
ATOM 1625 C CA . ARG A 1 216 ? -1.980 14.668 -29.290 1.00 57.53 216 ARG A CA 1
ATOM 1626 C C . ARG A 1 216 ? -0.458 14.688 -29.283 1.00 57.53 216 ARG A C 1
ATOM 1628 O O . ARG A 1 216 ? 0.135 15.080 -30.286 1.00 57.53 216 ARG A O 1
ATOM 1635 N N . THR A 1 217 ? 0.191 14.247 -28.207 1.00 58.78 217 THR A N 1
ATOM 1636 C CA . THR A 1 217 ? 1.649 14.109 -28.203 1.00 58.78 217 THR A CA 1
ATOM 1637 C C . THR A 1 217 ? 2.021 12.781 -28.859 1.00 58.78 217 THR A C 1
ATOM 1639 O O . THR A 1 217 ? 1.653 11.727 -28.333 1.00 58.78 217 THR A O 1
ATOM 1642 N N . PRO A 1 218 ? 2.733 12.779 -30.000 1.00 60.34 218 PRO A N 1
ATOM 1643 C CA . PRO A 1 218 ? 3.169 11.536 -30.616 1.00 60.34 218 PRO A CA 1
ATOM 1644 C C . PRO A 1 218 ? 4.046 10.769 -29.628 1.00 60.34 218 PRO A C 1
ATOM 1646 O O . PRO A 1 218 ? 5.067 11.288 -29.166 1.00 60.34 218 PRO A O 1
ATOM 1649 N N . TRP A 1 219 ? 3.641 9.533 -29.318 1.00 69.88 219 TRP A N 1
ATOM 1650 C CA . TRP A 1 219 ? 4.486 8.571 -28.620 1.00 69.88 219 TRP A CA 1
ATOM 1651 C C . TRP A 1 219 ? 5.868 8.572 -29.273 1.00 69.88 219 TRP A C 1
ATOM 1653 O O . TRP A 1 219 ? 5.948 8.630 -30.506 1.00 69.88 219 TRP A O 1
ATOM 1663 N N . PRO A 1 220 ? 6.959 8.545 -28.494 1.00 70.69 220 PRO A N 1
ATOM 1664 C CA . PRO A 1 220 ? 8.275 8.509 -29.094 1.00 70.69 220 PRO A CA 1
ATOM 1665 C C . PRO A 1 220 ? 8.357 7.259 -29.989 1.00 70.69 220 PRO A C 1
ATOM 1667 O O . PRO A 1 220 ? 8.140 6.134 -29.549 1.00 70.69 220 PRO A O 1
ATOM 1670 N N . SER A 1 221 ? 8.557 7.472 -31.288 1.00 72.44 221 SER A N 1
ATOM 1671 C CA . SER A 1 221 ? 8.676 6.428 -32.305 1.00 72.44 221 SER A CA 1
ATOM 1672 C C . SER A 1 221 ? 10.036 6.554 -32.981 1.00 72.44 221 SER A C 1
ATOM 1674 O O . SER A 1 221 ? 10.467 7.668 -33.284 1.00 72.44 221 SER A O 1
ATOM 1676 N N . GLY A 1 222 ? 10.701 5.430 -33.248 1.00 73.69 222 GLY A N 1
ATOM 1677 C CA . GLY A 1 222 ? 12.018 5.420 -33.889 1.00 73.69 222 GLY A CA 1
ATOM 1678 C C . GLY A 1 222 ? 13.145 5.840 -32.939 1.00 73.69 222 GLY A C 1
ATOM 1679 O O . GLY A 1 222 ? 13.201 5.371 -31.809 1.00 73.69 222 GLY A O 1
ATOM 1680 N N . SER A 1 223 ? 14.038 6.718 -33.402 1.00 72.62 223 SER A N 1
ATOM 1681 C CA . SER A 1 223 ? 15.255 7.166 -32.701 1.00 72.62 223 SER A CA 1
ATOM 1682 C C . SER A 1 223 ? 15.032 8.273 -31.664 1.00 72.62 223 SER A C 1
ATOM 1684 O O . SER A 1 223 ? 15.992 8.912 -31.232 1.00 72.62 223 SER A O 1
ATOM 1686 N N . ARG A 1 224 ? 13.778 8.564 -31.299 1.00 76.00 224 ARG A N 1
ATOM 1687 C CA . ARG A 1 224 ? 13.477 9.617 -30.325 1.00 76.00 224 ARG A CA 1
ATOM 1688 C C . ARG A 1 224 ? 14.023 9.250 -28.941 1.00 76.00 224 ARG A C 1
ATOM 1690 O O . ARG A 1 224 ? 13.998 8.070 -28.582 1.00 76.00 224 ARG A O 1
ATOM 1697 N N . PRO A 1 225 ? 14.494 10.243 -28.166 1.00 80.31 225 PRO A N 1
ATOM 1698 C CA . PRO A 1 225 ? 14.943 10.002 -26.806 1.00 80.31 225 PRO A CA 1
ATOM 1699 C C . PRO A 1 225 ? 13.795 9.440 -25.952 1.00 80.31 225 PRO A C 1
ATOM 1701 O O . PRO A 1 225 ? 12.617 9.645 -26.273 1.00 80.31 225 PRO A O 1
ATOM 1704 N N . PRO A 1 226 ? 14.116 8.718 -24.868 1.00 87.69 226 PRO A N 1
ATOM 1705 C CA . PRO A 1 226 ? 13.114 8.288 -23.907 1.00 87.69 226 PRO A CA 1
ATOM 1706 C C . PRO A 1 226 ? 12.295 9.462 -23.372 1.00 87.69 226 PRO A C 1
ATOM 1708 O O . PRO A 1 226 ? 12.846 10.515 -23.056 1.00 87.69 226 PRO A O 1
ATOM 1711 N N . LEU A 1 227 ? 10.986 9.254 -23.227 1.00 89.44 227 LEU A N 1
ATOM 1712 C CA . LEU A 1 227 ? 10.093 10.222 -22.593 1.00 89.44 227 LEU A CA 1
ATOM 1713 C C . LEU A 1 227 ? 9.944 9.870 -21.116 1.00 89.44 227 LEU A C 1
ATOM 1715 O O . LEU A 1 227 ? 9.635 8.725 -20.776 1.00 89.44 227 LEU A O 1
ATOM 1719 N N . VAL A 1 228 ? 10.107 10.860 -20.247 1.00 92.38 228 VAL A N 1
ATOM 1720 C CA . VAL A 1 228 ? 9.840 10.739 -18.815 1.00 92.38 228 VAL A CA 1
ATOM 1721 C C . VAL A 1 228 ? 8.644 11.608 -18.466 1.00 92.38 228 VAL A C 1
ATOM 1723 O O . VAL A 1 228 ? 8.598 12.786 -18.788 1.00 92.38 228 VAL A O 1
ATOM 1726 N N . ILE A 1 229 ? 7.665 11.035 -17.782 1.00 90.94 229 ILE A N 1
ATOM 1727 C CA . ILE A 1 229 ? 6.487 11.740 -17.286 1.00 90.94 229 ILE A CA 1
ATOM 1728 C C . ILE A 1 229 ? 6.596 11.778 -15.764 1.00 90.94 229 ILE A C 1
ATOM 1730 O O . ILE A 1 229 ? 6.660 10.732 -15.113 1.00 90.94 229 ILE A O 1
ATOM 1734 N N . GLN A 1 230 ? 6.651 12.979 -15.199 1.00 90.06 230 GLN A N 1
ATOM 1735 C CA . GLN A 1 230 ? 6.724 13.198 -13.758 1.00 90.06 230 GLN A CA 1
ATOM 1736 C C . GLN A 1 230 ? 5.314 13.124 -13.176 1.00 90.06 230 GLN A C 1
ATOM 1738 O O . GLN A 1 230 ? 4.503 14.022 -13.384 1.00 90.06 230 GLN A O 1
ATOM 1743 N N . LEU A 1 231 ? 5.016 12.028 -12.484 1.00 85.88 231 LEU A N 1
ATOM 1744 C CA . LEU A 1 231 ? 3.752 11.814 -11.788 1.00 85.88 231 LEU A CA 1
ATOM 1745 C C . LEU A 1 231 ? 3.818 12.420 -10.371 1.00 85.88 231 LEU A C 1
ATOM 1747 O O . LEU A 1 231 ? 4.912 12.633 -9.839 1.00 85.88 231 LEU A O 1
ATOM 1751 N N . PRO A 1 232 ? 2.667 12.648 -9.713 1.00 78.50 232 PRO A N 1
ATOM 1752 C CA . PRO A 1 232 ? 2.646 13.046 -8.309 1.00 78.50 232 PRO A CA 1
ATOM 1753 C C . PRO A 1 232 ? 3.361 12.034 -7.392 1.00 78.50 232 PRO A C 1
ATOM 1755 O O . PRO A 1 232 ? 3.569 10.871 -7.750 1.00 78.50 232 PRO A O 1
ATOM 1758 N N . TRP A 1 233 ? 3.706 12.475 -6.179 1.00 79.12 233 TRP A N 1
ATOM 1759 C CA . TRP A 1 233 ? 4.350 11.650 -5.140 1.00 79.12 233 TRP A CA 1
ATOM 1760 C C . TRP A 1 233 ? 5.711 11.063 -5.552 1.00 79.12 233 TRP A C 1
ATOM 1762 O O . TRP A 1 233 ? 5.984 9.887 -5.306 1.00 79.12 233 TRP A O 1
ATOM 1772 N N . ASP A 1 234 ? 6.565 11.870 -6.189 1.00 77.56 234 ASP A N 1
ATOM 1773 C CA . ASP A 1 234 ? 7.935 11.498 -6.583 1.00 77.56 234 ASP A CA 1
ATOM 1774 C C . ASP A 1 234 ? 8.022 10.238 -7.468 1.00 77.56 234 ASP A C 1
ATOM 1776 O O . ASP A 1 234 ? 9.013 9.494 -7.434 1.00 77.56 234 ASP A O 1
ATOM 1780 N N . THR A 1 235 ? 6.977 9.990 -8.263 1.00 83.12 235 THR A N 1
ATOM 1781 C CA . THR A 1 235 ? 6.885 8.846 -9.173 1.00 83.12 235 THR A CA 1
ATOM 1782 C C . THR A 1 235 ? 7.209 9.285 -10.598 1.00 83.12 235 THR A C 1
ATOM 1784 O O . THR A 1 235 ? 6.733 10.314 -11.063 1.00 83.12 235 THR A O 1
ATOM 1787 N N . LEU A 1 236 ? 7.998 8.491 -11.324 1.00 87.88 236 LEU A N 1
ATOM 1788 C CA . LEU A 1 236 ? 8.287 8.728 -12.739 1.00 87.88 236 LEU A CA 1
ATOM 1789 C C . LEU A 1 236 ? 7.724 7.588 -13.587 1.00 87.88 236 LEU A C 1
ATOM 1791 O O . LEU A 1 236 ? 7.895 6.417 -13.251 1.00 87.88 236 LEU A O 1
ATOM 1795 N N . LEU A 1 237 ? 7.099 7.933 -14.710 1.00 89.75 237 LEU A N 1
ATOM 1796 C CA . LEU A 1 237 ? 6.767 6.997 -15.778 1.00 89.75 237 LEU A CA 1
ATOM 1797 C C . LEU A 1 237 ? 7.742 7.211 -16.934 1.00 89.75 237 LEU A C 1
ATOM 1799 O O . LEU A 1 237 ? 7.772 8.277 -17.536 1.00 89.75 237 LEU A O 1
ATOM 1803 N N . MET A 1 238 ? 8.532 6.190 -17.249 1.00 91.56 238 MET A N 1
ATOM 1804 C CA . MET A 1 238 ? 9.500 6.233 -18.339 1.00 91.56 238 MET A CA 1
ATOM 1805 C C . MET A 1 238 ? 9.013 5.393 -19.519 1.00 91.56 238 MET A C 1
ATOM 1807 O O . MET A 1 238 ? 8.670 4.222 -19.353 1.00 91.56 238 MET A O 1
ATOM 1811 N N . VAL A 1 239 ? 9.017 5.974 -20.716 1.00 89.31 239 VAL A N 1
ATOM 1812 C CA . VAL A 1 239 ? 8.663 5.299 -21.967 1.00 89.31 239 VAL A CA 1
ATOM 1813 C C . VAL A 1 239 ? 9.923 5.128 -22.808 1.00 89.31 239 VAL A C 1
ATOM 1815 O O . VAL A 1 239 ? 10.537 6.107 -23.230 1.00 89.31 239 VAL A O 1
ATOM 1818 N N . LEU A 1 240 ? 10.290 3.869 -23.058 1.00 90.19 240 LEU A N 1
ATOM 1819 C CA . LEU A 1 240 ? 11.486 3.466 -23.800 1.00 90.19 240 LEU A CA 1
ATOM 1820 C C . LEU A 1 240 ? 11.097 2.719 -25.089 1.00 90.19 240 LEU A C 1
ATOM 1822 O O . LEU A 1 240 ? 10.934 1.494 -25.063 1.00 90.19 240 LEU A O 1
ATOM 1826 N N . PRO A 1 241 ? 10.922 3.415 -26.226 1.00 86.88 241 PRO A N 1
ATOM 1827 C CA . PRO A 1 241 ? 10.605 2.762 -27.492 1.00 86.88 241 PRO A CA 1
ATOM 1828 C C . PRO A 1 241 ? 11.705 1.790 -27.900 1.00 86.88 241 PRO A C 1
ATOM 1830 O O . PRO A 1 241 ? 12.889 2.106 -27.819 1.00 86.88 241 PRO A O 1
ATOM 1833 N N . GLY A 1 242 ? 11.315 0.592 -28.333 1.00 88.88 242 GLY A N 1
ATOM 1834 C CA . GLY A 1 242 ? 12.272 -0.416 -28.788 1.00 88.88 242 GLY A CA 1
ATOM 1835 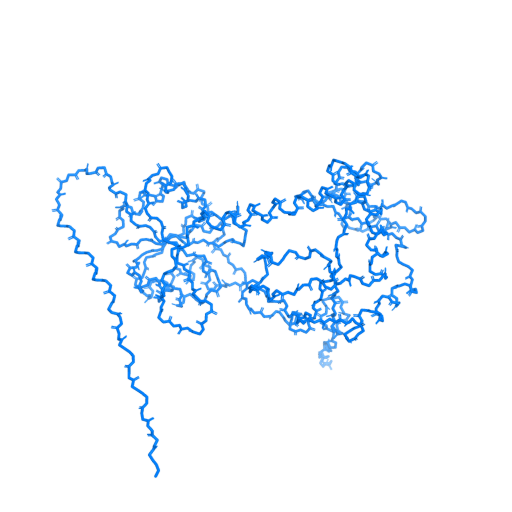C C . GLY A 1 242 ? 13.186 -0.967 -27.691 1.00 88.88 242 GLY A C 1
ATOM 1836 O O . GLY A 1 242 ? 14.163 -1.630 -28.021 1.00 88.88 242 GLY A O 1
ATOM 1837 N N . PHE A 1 243 ? 12.880 -0.743 -26.403 1.00 92.75 243 PHE A N 1
ATOM 1838 C CA . PHE A 1 243 ? 13.656 -1.321 -25.297 1.00 92.75 243 PHE A CA 1
ATOM 1839 C C . PHE A 1 243 ? 13.811 -2.842 -25.424 1.00 92.75 243 PHE A C 1
ATOM 1841 O O . PHE A 1 243 ? 14.871 -3.387 -25.113 1.00 92.75 243 PHE A O 1
ATOM 1848 N N . LEU A 1 244 ? 12.753 -3.496 -25.913 1.00 93.44 244 LEU A N 1
ATOM 1849 C CA . LEU A 1 244 ? 12.731 -4.895 -26.315 1.00 93.44 244 LEU A CA 1
ATOM 1850 C C . LEU A 1 244 ? 12.261 -4.992 -27.768 1.00 93.44 244 LEU A C 1
ATOM 1852 O O . LEU A 1 244 ? 11.224 -4.438 -28.141 1.00 93.44 244 LEU A O 1
ATOM 1856 N N . SER A 1 245 ? 13.003 -5.735 -28.578 1.00 93.12 245 SER A N 1
ATOM 1857 C CA . SER A 1 245 ? 12.574 -6.174 -29.901 1.00 93.12 245 SER A CA 1
ATOM 1858 C C . SER A 1 245 ? 11.445 -7.204 -29.798 1.00 93.12 245 SER A C 1
ATOM 1860 O O . SER A 1 245 ? 11.257 -7.859 -28.770 1.00 93.12 245 SER A O 1
ATOM 1862 N N . LYS A 1 246 ? 10.708 -7.410 -30.897 1.00 91.75 246 LYS A N 1
ATOM 1863 C CA . LYS A 1 246 ? 9.663 -8.448 -30.967 1.00 91.75 246 LYS A CA 1
ATOM 1864 C C . LYS A 1 246 ? 10.210 -9.839 -30.622 1.00 91.75 246 LYS A C 1
ATOM 1866 O O . LYS A 1 246 ? 9.564 -10.583 -29.888 1.00 91.75 246 LYS A O 1
ATOM 1871 N N . THR A 1 247 ? 11.410 -10.161 -31.106 1.00 95.44 247 THR A N 1
ATOM 1872 C CA . THR A 1 247 ? 12.090 -11.434 -30.831 1.00 95.44 247 THR A CA 1
ATOM 1873 C C . THR A 1 247 ? 12.423 -11.587 -29.350 1.00 95.44 247 THR A C 1
ATOM 1875 O O . THR A 1 247 ? 12.197 -12.650 -28.778 1.00 95.44 247 THR A O 1
ATOM 1878 N N . GLU A 1 248 ? 12.901 -10.526 -28.694 1.00 94.19 248 GLU A N 1
ATOM 1879 C CA . GLU A 1 248 ? 13.184 -10.555 -27.256 1.00 94.19 248 GLU A CA 1
ATOM 1880 C C . GLU A 1 248 ? 11.914 -10.682 -26.426 1.00 94.19 248 GLU A C 1
ATOM 1882 O O . GLU A 1 248 ? 11.904 -11.459 -25.477 1.00 94.19 248 GLU A O 1
ATOM 1887 N N . VAL A 1 249 ? 10.836 -9.980 -26.793 1.00 92.00 249 VAL A N 1
ATOM 1888 C CA . VAL A 1 249 ? 9.532 -10.132 -26.131 1.00 92.00 249 VAL A CA 1
ATOM 1889 C C . VAL A 1 249 ? 9.067 -11.582 -26.220 1.00 92.00 249 VAL A C 1
ATOM 1891 O O . VAL A 1 249 ? 8.740 -12.174 -25.195 1.00 92.00 249 VAL A O 1
ATOM 1894 N N . HIS A 1 250 ? 9.111 -12.186 -27.410 1.00 90.75 250 HIS A N 1
ATOM 1895 C CA . HIS A 1 250 ? 8.731 -13.585 -27.582 1.00 90.75 250 HIS A CA 1
ATOM 1896 C C . HIS A 1 250 ? 9.634 -14.532 -26.775 1.00 90.75 250 HIS A C 1
ATOM 1898 O O . HIS A 1 250 ? 9.147 -15.407 -26.062 1.00 90.75 250 HIS A O 1
ATOM 1904 N N . GLY A 1 251 ? 10.953 -14.324 -26.805 1.00 92.88 251 GLY A N 1
A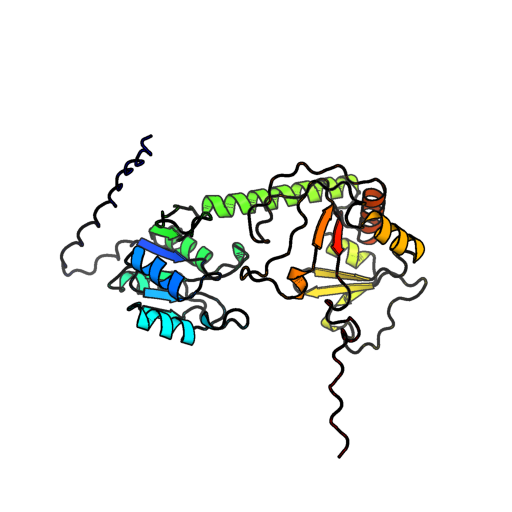TOM 1905 C CA . GLY A 1 251 ? 11.900 -15.120 -26.024 1.00 92.88 251 GLY A CA 1
ATOM 1906 C C . GLY A 1 251 ? 11.717 -14.962 -24.512 1.00 92.88 251 GLY A C 1
ATOM 1907 O O . GLY A 1 251 ? 11.884 -15.923 -23.763 1.00 92.88 251 GLY A O 1
ATOM 1908 N N . LEU A 1 252 ? 11.357 -13.769 -24.034 1.00 91.06 252 LEU A N 1
ATOM 1909 C CA . LEU A 1 252 ? 11.010 -13.533 -22.632 1.00 91.06 252 LEU A CA 1
ATOM 1910 C C . LEU A 1 252 ? 9.705 -14.231 -22.260 1.00 91.06 252 LEU A C 1
ATOM 1912 O O . LEU A 1 252 ? 9.654 -14.856 -21.206 1.00 91.06 252 LEU A O 1
ATOM 1916 N N . GLN A 1 253 ? 8.686 -14.191 -23.122 1.00 87.75 253 GLN A N 1
ATOM 1917 C CA . GLN A 1 253 ? 7.436 -14.924 -22.911 1.00 87.75 253 GLN A CA 1
ATOM 1918 C C . GLN A 1 253 ? 7.707 -16.421 -22.745 1.00 87.75 253 GLN A C 1
ATOM 1920 O O . GLN A 1 253 ? 7.304 -16.979 -21.734 1.00 87.75 253 GLN A O 1
ATOM 1925 N N . GLN A 1 254 ? 8.473 -17.041 -23.652 1.00 90.25 254 GLN A N 1
ATOM 1926 C CA . GLN A 1 254 ? 8.815 -18.468 -23.572 1.00 90.25 254 GLN A CA 1
ATOM 1927 C C . GLN A 1 254 ? 9.619 -18.812 -22.311 1.00 90.25 254 GLN A C 1
ATOM 1929 O O . GLN A 1 254 ? 9.275 -19.741 -21.583 1.00 90.25 254 GLN A O 1
ATOM 1934 N N . ARG A 1 255 ? 10.664 -18.029 -22.002 1.00 88.38 255 ARG A N 1
ATOM 1935 C CA . ARG A 1 255 ? 11.519 -18.247 -20.818 1.00 88.38 255 ARG A CA 1
ATOM 1936 C C . ARG A 1 255 ? 10.815 -17.965 -19.495 1.00 88.38 255 ARG A C 1
ATOM 1938 O O . ARG A 1 255 ? 11.279 -18.426 -18.457 1.00 88.38 255 ARG A O 1
ATOM 1945 N N . SER A 1 256 ? 9.724 -17.207 -19.529 1.00 83.75 256 SER A N 1
ATOM 1946 C CA . SER A 1 256 ? 8.895 -16.921 -18.366 1.00 83.75 256 SER A CA 1
ATOM 1947 C C . SER A 1 256 ? 7.606 -17.730 -18.346 1.00 83.75 256 SER A C 1
ATOM 1949 O O . SER A 1 256 ? 6.775 -17.450 -17.505 1.00 83.75 256 SER A O 1
ATOM 1951 N N . LEU A 1 257 ? 7.375 -18.733 -19.198 1.00 81.75 257 LEU A N 1
ATOM 1952 C CA . LEU A 1 257 ? 6.164 -19.552 -19.061 1.00 81.75 257 LEU A CA 1
ATOM 1953 C C . LEU A 1 257 ? 6.143 -20.305 -17.715 1.00 81.75 257 LEU A C 1
ATOM 1955 O O . LEU A 1 257 ? 7.203 -20.652 -17.177 1.00 81.75 257 LEU A O 1
ATOM 1959 N N . PRO A 1 258 ? 4.951 -20.611 -17.165 1.00 70.62 258 PRO A N 1
ATOM 1960 C CA . PRO A 1 258 ? 4.842 -21.524 -16.034 1.00 70.62 258 PRO A CA 1
ATOM 1961 C C . PRO A 1 258 ? 5.569 -22.844 -16.337 1.00 70.62 258 PRO A C 1
ATOM 1963 O O . PRO A 1 258 ? 5.292 -23.484 -17.346 1.00 70.62 258 PRO A O 1
ATOM 1966 N N . GLY A 1 259 ? 6.516 -23.231 -15.479 1.00 73.44 259 GLY A N 1
ATOM 1967 C CA . GLY A 1 259 ? 7.357 -24.423 -15.662 1.00 73.44 259 GLY A CA 1
ATOM 1968 C C . GLY A 1 259 ? 8.685 -24.185 -16.395 1.00 73.44 259 GLY A C 1
ATOM 1969 O O . GLY A 1 259 ? 9.609 -24.968 -16.204 1.00 73.44 259 GLY A O 1
ATOM 1970 N N . ALA A 1 260 ? 8.831 -23.096 -17.160 1.00 78.31 260 ALA A N 1
ATOM 1971 C CA . ALA A 1 260 ? 10.116 -22.709 -17.760 1.00 78.31 260 ALA A CA 1
ATOM 1972 C C . ALA A 1 260 ? 11.054 -22.061 -16.730 1.00 78.31 260 ALA A C 1
ATOM 1974 O O . ALA A 1 260 ? 12.274 -22.224 -16.772 1.00 78.31 260 ALA A O 1
ATOM 1975 N N . LEU A 1 261 ? 10.472 -21.349 -15.765 1.00 74.00 261 LEU A N 1
ATOM 1976 C CA . LEU A 1 261 ? 11.188 -20.895 -14.585 1.00 74.00 261 LEU A CA 1
ATOM 1977 C C . LEU A 1 261 ? 11.289 -22.063 -13.609 1.00 74.00 261 LEU A C 1
ATOM 1979 O O . LEU A 1 261 ? 10.269 -22.552 -13.120 1.00 74.00 261 LEU A O 1
ATOM 1983 N N . GLN A 1 262 ? 12.514 -22.477 -13.282 1.00 66.56 262 GLN A N 1
ATOM 1984 C CA . GLN A 1 262 ? 12.747 -23.316 -12.113 1.00 66.56 262 GLN A CA 1
ATOM 1985 C C . GLN A 1 262 ? 12.370 -22.486 -10.879 1.00 66.56 262 GLN A C 1
ATOM 1987 O O . GLN A 1 262 ? 13.188 -21.737 -10.339 1.00 66.56 262 GLN A O 1
ATOM 1992 N N . TYR A 1 263 ? 11.120 -22.603 -10.438 1.00 65.50 263 TYR A N 1
ATOM 1993 C CA . TYR A 1 263 ? 10.543 -21.817 -9.353 1.00 65.50 263 TYR A CA 1
ATOM 1994 C C . TYR A 1 263 ? 10.062 -22.714 -8.216 1.00 65.50 263 TYR A C 1
ATOM 1996 O O . TYR A 1 263 ? 9.118 -23.473 -8.394 1.00 65.50 263 TYR A O 1
ATOM 2004 N N . ASP A 1 264 ? 10.675 -22.576 -7.035 1.00 52.34 264 ASP A N 1
ATOM 2005 C CA . ASP A 1 264 ? 10.165 -23.173 -5.785 1.00 52.34 264 ASP A CA 1
ATOM 2006 C C . ASP A 1 264 ? 9.195 -22.246 -5.044 1.00 52.34 264 ASP A C 1
ATOM 2008 O O . ASP A 1 264 ? 8.622 -22.626 -4.020 1.00 52.34 264 ASP A O 1
ATOM 2012 N N . GLN A 1 265 ? 9.029 -21.002 -5.506 1.00 51.22 265 GLN A N 1
ATOM 2013 C CA . GLN A 1 265 ? 8.090 -20.095 -4.860 1.00 51.22 265 GLN A CA 1
ATOM 2014 C C . GLN A 1 265 ? 6.665 -20.415 -5.323 1.00 51.22 265 GLN A C 1
ATOM 2016 O O . GLN A 1 265 ? 6.435 -20.582 -6.524 1.00 51.22 265 GLN A O 1
ATOM 2021 N N . PRO A 1 266 ? 5.686 -20.471 -4.405 1.00 47.66 266 PRO A N 1
ATOM 2022 C CA . PRO A 1 266 ? 4.306 -20.718 -4.771 1.00 47.66 266 PRO A CA 1
ATOM 2023 C C . PRO A 1 266 ? 3.819 -19.582 -5.666 1.00 47.66 266 PRO A C 1
ATOM 2025 O O . PRO A 1 266 ? 3.954 -18.409 -5.312 1.00 47.66 266 PRO A O 1
ATOM 2028 N N . LEU A 1 267 ? 3.217 -19.941 -6.799 1.00 52.88 267 LEU A N 1
ATOM 2029 C CA . LEU A 1 267 ? 2.403 -19.018 -7.581 1.00 52.88 267 LEU A CA 1
ATOM 2030 C C . LEU A 1 267 ? 1.342 -18.445 -6.641 1.00 52.88 267 LEU A C 1
ATOM 2032 O O . LEU A 1 267 ? 0.575 -19.199 -6.037 1.00 52.88 267 LEU A O 1
ATOM 2036 N N . ARG A 1 268 ? 1.334 -17.125 -6.461 1.00 56.25 268 ARG A N 1
ATOM 2037 C CA . ARG A 1 268 ? 0.370 -16.478 -5.572 1.00 56.25 268 ARG A CA 1
ATOM 2038 C C . ARG A 1 268 ? -0.726 -15.836 -6.393 1.00 56.25 268 ARG A C 1
ATOM 2040 O O . ARG A 1 268 ? -0.444 -15.055 -7.297 1.00 56.25 268 ARG A O 1
ATOM 2047 N N . GLN A 1 269 ? -1.963 -16.127 -6.015 1.00 56.44 269 GLN A N 1
ATOM 2048 C CA . GLN A 1 269 ? -3.082 -15.264 -6.352 1.00 56.44 269 GLN A CA 1
ATOM 2049 C C . GLN A 1 269 ? -3.007 -14.033 -5.447 1.00 56.44 269 GLN A C 1
ATOM 2051 O O . GLN A 1 269 ? -2.921 -14.145 -4.217 1.00 56.44 269 GLN A O 1
ATOM 2056 N N . VAL A 1 270 ? -3.009 -12.850 -6.052 1.00 55.62 270 VAL A N 1
ATOM 2057 C CA . VAL A 1 270 ? -3.011 -11.591 -5.307 1.00 55.62 270 VAL A CA 1
ATOM 2058 C C . VAL A 1 270 ? -4.392 -11.407 -4.704 1.00 55.62 270 VAL A C 1
ATOM 2060 O O . VAL A 1 270 ? -5.365 -11.174 -5.407 1.00 55.62 270 VAL A O 1
ATOM 2063 N N . ARG A 1 271 ? -4.512 -11.486 -3.383 1.00 49.62 271 ARG A N 1
ATOM 2064 C CA . ARG A 1 271 ? -5.767 -11.088 -2.744 1.00 49.62 271 ARG A CA 1
ATOM 2065 C C . ARG A 1 271 ? -5.887 -9.576 -2.791 1.00 49.62 271 ARG A C 1
ATOM 2067 O O . ARG A 1 271 ? -4.916 -8.853 -2.553 1.00 49.62 271 ARG A O 1
ATOM 2074 N N . ASN A 1 272 ? -7.097 -9.101 -3.044 1.00 49.47 272 ASN A N 1
ATOM 2075 C CA . ASN A 1 272 ? -7.436 -7.723 -2.744 1.00 49.47 272 ASN A CA 1
ATOM 2076 C C . ASN A 1 272 ? -7.159 -7.448 -1.254 1.00 49.47 272 ASN A C 1
ATOM 2078 O O . ASN A 1 272 ? -7.138 -8.377 -0.439 1.00 49.47 272 ASN A O 1
ATOM 2082 N N . PRO A 1 273 ? -7.011 -6.176 -0.847 1.00 44.16 273 PRO A N 1
ATOM 2083 C CA . PRO A 1 273 ? -6.873 -5.829 0.567 1.00 44.16 273 PRO A CA 1
ATOM 2084 C C . PRO A 1 273 ? -8.003 -6.362 1.473 1.00 44.16 273 PRO A C 1
ATOM 2086 O O . PRO A 1 273 ? -7.860 -6.334 2.692 1.00 44.16 273 PRO A O 1
ATOM 2089 N N . ASP A 1 274 ? -9.138 -6.800 0.908 1.00 47.66 274 ASP A N 1
ATOM 2090 C CA . ASP A 1 274 ? -10.296 -7.441 1.561 1.00 47.66 274 ASP A CA 1
ATOM 2091 C C . ASP A 1 274 ? -10.275 -8.965 1.600 1.00 47.66 274 ASP A C 1
ATOM 2093 O O . ASP A 1 274 ? -11.230 -9.565 2.074 1.00 47.66 274 ASP A O 1
ATOM 2097 N N . GLY A 1 275 ? -9.187 -9.591 1.160 1.00 47.31 275 GLY A N 1
ATOM 2098 C CA . GLY A 1 275 ? -9.060 -11.041 1.165 1.00 47.31 275 GLY A CA 1
ATOM 2099 C C . GLY A 1 275 ? -9.848 -11.737 0.055 1.00 47.31 275 GLY A C 1
ATOM 2100 O O . GLY A 1 275 ? -9.619 -12.933 -0.141 1.00 47.31 275 GLY A O 1
ATOM 2101 N N . THR A 1 276 ? -10.701 -11.019 -0.686 1.00 50.81 276 THR A N 1
ATOM 2102 C CA . THR A 1 276 ? -11.363 -11.516 -1.895 1.00 50.81 276 THR A CA 1
ATOM 2103 C C . THR A 1 276 ? -10.379 -11.564 -3.055 1.00 50.81 276 THR A C 1
ATOM 2105 O O . THR A 1 276 ? -9.308 -10.942 -3.042 1.00 50.81 276 THR A O 1
ATOM 2108 N N . PHE A 1 277 ? -10.767 -12.288 -4.090 1.00 50.09 277 PHE A N 1
ATOM 2109 C CA . PHE A 1 277 ? -10.140 -12.187 -5.387 1.00 50.09 277 PHE A CA 1
ATOM 2110 C C . PHE A 1 277 ? -11.073 -11.375 -6.291 1.00 50.09 277 PHE A C 1
ATOM 2112 O O . PHE A 1 277 ? -12.282 -11.588 -6.293 1.00 50.09 277 PHE A O 1
ATOM 2119 N N . THR A 1 278 ? -10.547 -10.415 -7.053 1.00 52.16 278 THR A N 1
ATOM 2120 C CA . THR A 1 278 ? -11.257 -10.020 -8.276 1.00 52.16 278 THR A CA 1
ATOM 2121 C C . THR A 1 278 ? -11.192 -11.202 -9.242 1.00 52.16 278 THR A C 1
ATOM 2123 O O . THR A 1 278 ? -10.218 -11.950 -9.203 1.00 52.16 278 THR A O 1
ATOM 2126 N N . GLN A 1 279 ? -12.153 -11.343 -10.157 1.00 52.59 279 GLN A N 1
ATOM 2127 C CA . GLN A 1 279 ? -12.068 -12.343 -11.234 1.00 52.59 279 GLN A CA 1
ATOM 2128 C C . GLN A 1 279 ? -10.712 -12.262 -11.976 1.00 52.59 279 GLN A C 1
ATOM 2130 O O . GLN A 1 279 ? -10.127 -13.276 -12.349 1.00 52.59 279 GLN A O 1
ATOM 2135 N N . PHE A 1 280 ? -10.167 -11.042 -12.079 1.00 51.44 280 PHE A N 1
ATOM 2136 C CA . PHE A 1 280 ? -8.804 -10.744 -12.521 1.00 51.44 280 PHE A CA 1
ATOM 2137 C C . PHE A 1 280 ? -7.722 -11.432 -11.673 1.00 51.44 280 PHE A C 1
ATOM 2139 O O . PHE A 1 280 ? -6.879 -12.148 -12.201 1.00 51.44 280 PHE A O 1
ATOM 2146 N N . ASN A 1 281 ? -7.779 -11.296 -10.352 1.00 50.78 281 ASN A N 1
ATOM 2147 C CA . ASN A 1 281 ? -6.820 -11.895 -9.430 1.00 50.78 281 ASN A CA 1
ATOM 2148 C C . ASN A 1 281 ? -6.976 -13.418 -9.241 1.00 50.78 281 ASN A C 1
ATOM 2150 O O . ASN A 1 281 ? -6.009 -14.071 -8.851 1.00 50.78 281 ASN A O 1
ATOM 2154 N N . GLU A 1 282 ? -8.164 -13.989 -9.478 1.00 51.12 282 GLU A N 1
ATOM 2155 C CA . GLU A 1 282 ? -8.413 -15.441 -9.366 1.00 51.12 282 GLU A CA 1
ATOM 2156 C C . GLU A 1 282 ? -7.610 -16.235 -10.392 1.00 51.12 282 GLU A C 1
ATOM 2158 O O . GLU A 1 282 ? -7.132 -17.334 -10.114 1.00 51.12 282 GLU A O 1
ATOM 2163 N N . HIS A 1 283 ? -7.427 -15.666 -11.577 1.00 53.34 283 HIS A N 1
ATOM 2164 C CA . HIS A 1 283 ? -6.800 -16.369 -12.688 1.00 53.34 283 HIS A CA 1
ATOM 2165 C C . HIS A 1 283 ? -5.372 -15.890 -12.961 1.00 53.34 283 HIS A C 1
ATOM 2167 O O . HIS A 1 283 ? -4.658 -16.489 -13.767 1.00 53.34 283 HIS A O 1
ATOM 2173 N N . GLN A 1 284 ? -4.934 -14.841 -12.262 1.00 55.88 284 GLN A N 1
ATOM 2174 C CA . GLN A 1 284 ? -3.577 -14.339 -12.355 1.00 55.88 284 GLN A CA 1
ATOM 2175 C C . GLN A 1 284 ? -2.599 -15.134 -11.514 1.00 55.88 284 GLN A C 1
ATOM 2177 O O . GLN A 1 284 ? -2.830 -15.486 -10.356 1.00 55.88 284 GLN A O 1
ATOM 2182 N N . LYS A 1 285 ? -1.440 -15.349 -12.121 1.00 62.78 285 LYS A N 1
ATOM 2183 C CA . LYS A 1 285 ? -0.261 -15.875 -11.455 1.00 62.78 285 LYS A CA 1
ATOM 2184 C C . LYS A 1 285 ? 0.786 -14.765 -11.446 1.00 62.78 285 LYS A C 1
ATOM 2186 O O . LYS A 1 285 ? 1.030 -14.135 -12.476 1.00 62.78 285 LYS A O 1
ATOM 2191 N N . GLU A 1 286 ? 1.394 -14.525 -10.289 1.00 67.38 286 GLU A N 1
ATOM 2192 C CA . GLU A 1 286 ? 2.563 -13.651 -10.161 1.00 67.38 286 GLU A CA 1
ATOM 2193 C C . GLU A 1 286 ? 3.783 -14.466 -9.719 1.00 67.38 286 GLU A C 1
ATOM 2195 O O . GLU A 1 286 ? 3.674 -15.336 -8.849 1.00 67.38 286 GLU A O 1
ATOM 2200 N N . ALA A 1 287 ? 4.951 -14.148 -10.277 1.00 69.50 287 ALA A N 1
ATOM 2201 C CA . ALA A 1 287 ? 6.246 -14.578 -9.757 1.00 69.50 287 ALA A CA 1
ATOM 2202 C C . ALA A 1 287 ? 7.204 -13.389 -9.670 1.00 69.50 287 ALA A C 1
ATOM 2204 O O . ALA A 1 287 ? 7.257 -12.558 -10.572 1.00 69.50 287 ALA A O 1
ATOM 2205 N N . TRP A 1 288 ? 7.974 -13.323 -8.586 1.00 70.44 288 TRP A N 1
ATOM 2206 C CA . TRP A 1 288 ? 8.956 -12.267 -8.341 1.00 70.44 288 TRP A CA 1
ATOM 2207 C C . TRP A 1 288 ? 10.369 -12.822 -8.398 1.00 70.44 288 TRP A C 1
ATOM 2209 O O . TRP A 1 288 ? 10.833 -13.388 -7.411 1.00 70.44 288 TRP A O 1
ATOM 2219 N N . LEU A 1 289 ? 11.041 -12.657 -9.536 1.00 72.31 289 LEU A N 1
ATOM 2220 C CA . LEU A 1 289 ? 12.438 -13.027 -9.746 1.00 72.31 289 LEU A CA 1
ATOM 2221 C C . LEU A 1 289 ? 13.325 -11.979 -9.069 1.00 72.31 289 LEU A C 1
ATOM 2223 O O . LEU A 1 289 ? 13.402 -10.862 -9.566 1.00 72.31 289 LEU A O 1
ATOM 2227 N N . SER A 1 290 ? 13.999 -12.285 -7.960 1.00 70.06 290 SER A N 1
ATOM 2228 C CA . SER A 1 290 ? 14.947 -11.351 -7.330 1.00 70.06 290 SER A CA 1
ATOM 2229 C C . SER A 1 290 ? 15.975 -12.079 -6.467 1.00 70.06 290 SER A C 1
ATOM 2231 O O . SER A 1 290 ? 15.606 -12.948 -5.679 1.00 70.06 290 SER A O 1
ATOM 2233 N N . ASP A 1 291 ? 17.240 -11.655 -6.550 1.00 63.19 291 ASP A N 1
ATOM 2234 C CA . ASP A 1 291 ? 18.319 -12.134 -5.670 1.00 63.19 291 ASP A CA 1
ATOM 2235 C C . ASP A 1 291 ? 18.206 -11.574 -4.235 1.00 63.19 291 ASP A C 1
ATOM 2237 O O . ASP A 1 291 ? 18.840 -12.072 -3.305 1.00 63.19 291 ASP A O 1
ATOM 2241 N N . HIS A 1 292 ? 17.396 -10.526 -4.035 1.00 59.88 292 HIS A N 1
ATOM 2242 C CA . HIS A 1 292 ? 17.318 -9.753 -2.790 1.00 59.88 292 HIS A CA 1
ATOM 2243 C C . HIS A 1 292 ? 15.872 -9.404 -2.410 1.00 59.88 292 HIS A C 1
ATOM 2245 O O . HIS A 1 292 ? 15.590 -8.293 -1.956 1.00 59.88 292 HIS A O 1
ATOM 2251 N N . TYR A 1 293 ? 14.934 -10.331 -2.624 1.00 57.28 293 TYR A N 1
ATOM 2252 C CA . TYR A 1 293 ? 13.537 -10.108 -2.257 1.00 57.28 293 TYR A CA 1
ATOM 2253 C C . TYR A 1 293 ? 13.407 -9.877 -0.740 1.00 57.28 293 TYR A C 1
ATOM 2255 O O . TYR A 1 293 ? 13.688 -10.778 0.056 1.00 57.28 293 TYR A O 1
ATOM 2263 N N . ASP A 1 294 ? 12.959 -8.685 -0.322 1.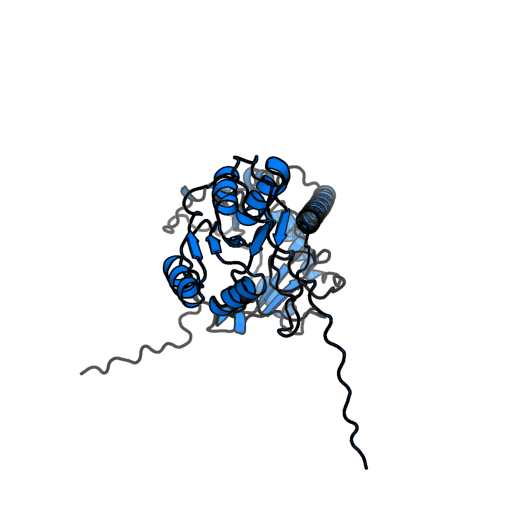00 49.19 294 ASP A N 1
ATOM 2264 C CA . ASP A 1 294 ? 12.667 -8.430 1.091 1.00 49.19 294 ASP A CA 1
ATOM 2265 C C . ASP A 1 294 ? 11.358 -9.132 1.476 1.00 49.19 294 ASP A C 1
ATOM 2267 O O . ASP A 1 294 ? 10.244 -8.666 1.228 1.00 49.19 294 ASP A O 1
ATOM 2271 N N . HIS A 1 295 ? 11.517 -10.285 2.116 1.00 48.09 295 HIS A N 1
ATOM 2272 C CA . HIS A 1 295 ? 10.463 -11.103 2.705 1.00 48.09 295 HIS A CA 1
ATOM 2273 C C . HIS A 1 295 ? 9.631 -10.371 3.779 1.00 48.09 295 HIS A C 1
ATOM 2275 O O . HIS A 1 295 ? 8.632 -10.912 4.249 1.00 48.09 295 HIS A O 1
ATOM 2281 N N . ARG A 1 296 ? 10.012 -9.155 4.185 1.00 42.84 296 ARG A N 1
ATOM 2282 C CA . ARG A 1 296 ? 9.281 -8.333 5.158 1.00 42.84 296 ARG A CA 1
ATOM 2283 C C . ARG A 1 296 ? 8.321 -7.332 4.511 1.00 42.84 296 ARG A C 1
ATOM 2285 O O . ARG A 1 296 ? 7.673 -6.585 5.244 1.00 42.84 296 ARG A O 1
ATOM 2292 N N . ASP A 1 297 ? 8.179 -7.310 3.179 1.00 44.91 297 ASP A N 1
ATOM 2293 C CA . ASP A 1 297 ? 7.167 -6.481 2.503 1.00 44.91 297 ASP A CA 1
ATOM 2294 C C . ASP A 1 297 ? 5.740 -6.966 2.832 1.00 44.91 297 ASP A C 1
ATOM 2296 O O . ASP A 1 297 ? 5.134 -7.782 2.136 1.00 44.91 297 ASP A O 1
ATOM 2300 N N . ALA A 1 298 ? 5.200 -6.444 3.934 1.00 41.16 298 ALA A N 1
ATOM 2301 C CA . ALA A 1 298 ? 3.880 -6.760 4.469 1.00 41.16 298 ALA A CA 1
ATOM 2302 C C . ALA A 1 298 ? 2.723 -6.068 3.721 1.00 41.16 298 ALA A C 1
ATOM 2304 O O . ALA A 1 298 ? 1.567 -6.209 4.122 1.00 41.16 298 ALA A O 1
ATOM 2305 N N . ARG A 1 299 ? 2.989 -5.327 2.628 1.00 44.56 299 ARG A N 1
ATOM 2306 C CA . ARG A 1 299 ? 1.937 -4.674 1.819 1.00 44.56 299 ARG A CA 1
ATOM 2307 C C . ARG A 1 299 ? 1.047 -5.671 1.068 1.00 44.56 299 ARG A C 1
ATOM 2309 O O . ARG A 1 299 ? 0.089 -5.259 0.416 1.00 44.56 299 ARG A O 1
ATOM 2316 N N . ARG A 1 300 ? 1.351 -6.971 1.127 1.00 48.19 300 ARG A N 1
ATOM 2317 C CA . ARG A 1 300 ? 0.632 -8.042 0.430 1.00 48.19 300 ARG A CA 1
ATOM 2318 C C . ARG A 1 300 ? 0.296 -9.149 1.433 1.00 48.19 300 ARG A C 1
ATOM 2320 O O . ARG A 1 300 ? 1.151 -9.607 2.179 1.00 48.19 300 ARG A O 1
ATOM 2327 N N . VAL A 1 301 ? -0.986 -9.497 1.501 1.00 34.81 301 VAL A N 1
ATOM 2328 C CA . VAL A 1 301 ? -1.627 -10.261 2.583 1.00 34.81 301 VAL A CA 1
ATOM 2329 C C . VAL A 1 301 ? -0.972 -11.645 2.779 1.00 34.81 301 VAL A C 1
ATOM 2331 O O . VAL A 1 301 ? -0.881 -12.414 1.824 1.00 34.81 301 VAL A O 1
ATOM 2334 N N . LEU A 1 302 ? -0.607 -11.949 4.036 1.00 33.12 302 LEU A N 1
ATOM 2335 C CA . LEU A 1 302 ? 0.101 -13.123 4.600 1.00 33.12 302 LEU A CA 1
ATOM 2336 C C . LEU A 1 302 ? 1.643 -13.041 4.653 1.00 33.12 302 LEU A C 1
ATOM 2338 O O . LEU A 1 302 ? 2.266 -12.629 3.674 1.00 33.12 302 LEU A O 1
ATOM 2342 N N . PRO A 1 303 ? 2.274 -13.509 5.760 1.00 31.58 303 PRO A N 1
ATOM 2343 C CA . PRO A 1 303 ? 3.727 -13.633 5.852 1.00 31.58 303 PRO A CA 1
ATOM 2344 C C . PRO A 1 303 ? 4.222 -14.471 4.672 1.00 31.58 303 PRO A C 1
ATOM 2346 O O . PRO A 1 303 ? 3.746 -15.601 4.488 1.00 31.58 303 PRO A O 1
ATOM 2349 N N . PRO A 1 304 ? 5.117 -13.959 3.817 1.00 36.25 304 PRO A N 1
ATOM 2350 C CA . PRO A 1 304 ? 5.641 -14.784 2.757 1.00 36.25 304 PRO A CA 1
ATOM 2351 C C . PRO A 1 304 ? 6.447 -15.928 3.371 1.00 36.25 304 PRO A C 1
ATOM 2353 O O . PRO A 1 304 ? 7.282 -15.720 4.247 1.00 36.25 304 PRO A O 1
ATOM 2356 N N . ARG A 1 305 ? 6.180 -17.153 2.904 1.00 34.88 305 ARG A N 1
ATOM 2357 C CA . ARG A 1 305 ? 7.065 -18.289 3.163 1.00 34.88 305 ARG A CA 1
ATOM 2358 C C . ARG A 1 305 ? 8.479 -17.890 2.736 1.00 34.88 305 ARG A C 1
ATOM 2360 O O . ARG A 1 305 ? 8.656 -17.346 1.646 1.00 34.88 305 ARG A O 1
ATOM 2367 N N . VAL A 1 306 ? 9.438 -18.098 3.632 1.00 33.66 306 VAL A N 1
ATOM 2368 C CA . VAL A 1 306 ? 10.855 -17.823 3.397 1.00 33.66 306 VAL A CA 1
ATOM 2369 C C . VAL A 1 306 ? 11.317 -18.727 2.260 1.00 33.66 306 VAL A C 1
ATOM 2371 O O . VAL A 1 306 ? 11.318 -19.946 2.400 1.00 33.66 306 VAL A O 1
ATOM 2374 N N . HIS A 1 307 ? 11.693 -18.132 1.133 1.00 42.22 307 HIS A N 1
ATOM 2375 C CA . HIS A 1 307 ? 12.427 -18.822 0.083 1.00 42.22 307 HIS A CA 1
ATOM 2376 C C . HIS A 1 307 ? 13.770 -18.113 -0.028 1.00 42.22 307 HIS A C 1
ATOM 2378 O O . HIS A 1 307 ? 13.796 -16.912 -0.300 1.00 42.22 307 HIS A O 1
ATOM 2384 N N . ALA A 1 308 ? 14.873 -18.827 0.209 1.00 47.09 308 ALA A N 1
ATOM 2385 C CA . ALA A 1 308 ? 16.186 -18.326 -0.173 1.00 47.09 308 ALA A CA 1
ATOM 2386 C C . ALA A 1 308 ? 16.115 -17.945 -1.660 1.00 47.09 308 ALA A C 1
ATOM 2388 O O . ALA A 1 308 ? 15.624 -18.738 -2.470 1.00 47.09 308 ALA A O 1
ATOM 2389 N N . GLY A 1 309 ? 16.490 -16.706 -1.992 1.00 55.06 309 GLY A N 1
ATOM 2390 C CA . GLY A 1 309 ? 16.447 -16.217 -3.367 1.00 55.06 309 GLY A CA 1
ATOM 2391 C C . GLY A 1 309 ? 17.223 -17.181 -4.253 1.00 55.06 309 GLY A C 1
ATOM 2392 O O . GLY A 1 309 ? 18.405 -17.426 -4.017 1.00 55.06 309 GLY A O 1
ATOM 2393 N N . ARG A 1 310 ? 16.549 -17.792 -5.230 1.00 64.62 310 ARG A N 1
ATOM 2394 C CA . ARG A 1 310 ? 17.254 -18.525 -6.279 1.00 64.62 310 ARG A CA 1
ATOM 2395 C C . ARG A 1 310 ? 18.013 -17.498 -7.102 1.00 64.62 310 ARG A C 1
ATOM 2397 O O . ARG A 1 310 ? 17.438 -16.460 -7.425 1.00 64.62 310 ARG A O 1
ATOM 2404 N N . ALA A 1 311 ? 19.263 -17.811 -7.437 1.00 76.69 311 ALA A N 1
ATOM 2405 C CA . ALA A 1 311 ? 20.059 -16.967 -8.312 1.00 76.69 311 ALA A CA 1
ATOM 2406 C C . ALA A 1 311 ? 19.271 -16.663 -9.592 1.00 76.69 311 ALA A C 1
ATOM 2408 O O . ALA A 1 311 ? 18.704 -17.568 -10.219 1.00 76.69 311 ALA A O 1
ATOM 2409 N N . LEU A 1 312 ? 19.213 -15.387 -9.958 1.00 82.56 312 LEU A N 1
ATOM 2410 C CA . LEU A 1 312 ? 18.551 -14.958 -11.176 1.00 82.56 312 LEU A CA 1
ATOM 2411 C C . LEU A 1 312 ? 19.184 -15.632 -12.403 1.00 82.56 312 LEU A C 1
ATOM 2413 O O . LEU A 1 312 ? 20.411 -15.681 -12.525 1.00 82.56 312 LEU A O 1
ATOM 2417 N N . PRO A 1 313 ? 18.374 -16.126 -13.358 1.00 86.88 313 PRO A N 1
ATOM 2418 C CA . PRO A 1 313 ? 18.918 -16.660 -14.596 1.00 86.88 313 PRO A CA 1
ATOM 2419 C C . PRO A 1 313 ? 19.631 -15.549 -15.379 1.00 86.88 313 PRO A C 1
ATOM 2421 O O . PRO A 1 313 ? 19.233 -14.384 -15.325 1.00 86.88 313 PRO A O 1
ATOM 2424 N N . ALA A 1 314 ? 20.650 -15.908 -16.164 1.00 90.94 314 ALA A N 1
ATOM 2425 C CA . ALA A 1 314 ? 21.496 -14.941 -16.874 1.00 90.94 314 ALA A CA 1
ATOM 2426 C C . ALA A 1 314 ? 20.701 -13.927 -17.720 1.00 90.94 314 ALA A C 1
ATOM 2428 O O . ALA A 1 314 ? 20.996 -12.735 -17.702 1.00 90.94 314 ALA A O 1
ATOM 2429 N N . TRP A 1 315 ? 19.634 -14.374 -18.393 1.00 92.50 315 TRP A N 1
ATOM 2430 C CA . TRP A 1 315 ? 18.775 -13.488 -19.188 1.00 92.50 315 TRP A CA 1
ATOM 2431 C C . TRP A 1 315 ? 18.057 -12.427 -18.336 1.00 92.50 315 TRP A C 1
ATOM 2433 O O . TRP A 1 315 ? 17.820 -11.316 -18.808 1.00 92.50 315 TRP A O 1
ATOM 2443 N N . ALA A 1 316 ? 17.700 -12.754 -17.089 1.00 90.31 316 ALA A N 1
ATOM 2444 C CA . ALA A 1 316 ? 17.041 -11.828 -16.175 1.00 90.31 316 ALA A CA 1
ATOM 2445 C C . ALA A 1 316 ? 18.037 -10.784 -15.668 1.00 90.31 316 ALA A C 1
ATOM 2447 O O . ALA A 1 316 ? 17.717 -9.598 -15.651 1.00 90.31 316 ALA A O 1
ATOM 2448 N N . LEU A 1 317 ? 19.257 -11.211 -15.327 1.00 90.19 317 LEU A N 1
ATOM 2449 C CA . LEU A 1 317 ? 20.351 -10.310 -14.957 1.00 90.19 317 LEU A CA 1
ATOM 2450 C C . LEU A 1 317 ? 20.677 -9.331 -16.090 1.00 90.19 317 LEU A C 1
ATOM 2452 O O . LEU A 1 317 ? 20.805 -8.131 -15.851 1.00 90.19 317 LEU A O 1
ATOM 2456 N N . GLU A 1 318 ? 20.745 -9.813 -17.332 1.00 93.50 318 GLU A N 1
ATOM 2457 C CA . GLU A 1 318 ? 20.975 -8.965 -18.503 1.00 93.50 318 GLU A CA 1
ATOM 2458 C C . GLU A 1 318 ? 19.849 -7.935 -18.693 1.00 93.50 318 GLU A C 1
ATOM 2460 O O . GLU A 1 318 ? 20.118 -6.744 -18.889 1.00 93.50 318 GLU A O 1
ATOM 2465 N N . LEU A 1 319 ? 18.588 -8.370 -18.585 1.00 94.06 319 LEU A N 1
ATOM 2466 C CA . LEU A 1 319 ? 17.426 -7.490 -18.691 1.00 94.06 319 LEU A CA 1
ATOM 2467 C C . LEU A 1 319 ? 17.418 -6.423 -17.587 1.00 94.06 319 LEU A C 1
ATOM 2469 O O . LEU A 1 319 ? 17.199 -5.246 -17.876 1.00 94.06 319 LEU A O 1
ATOM 2473 N N . LEU A 1 320 ? 17.705 -6.808 -16.341 1.00 90.88 320 LEU A N 1
ATOM 2474 C CA . LEU A 1 320 ? 17.807 -5.885 -15.210 1.00 90.88 320 LEU A CA 1
ATOM 2475 C C . LEU A 1 320 ? 18.950 -4.893 -15.386 1.00 90.88 320 LEU A C 1
ATOM 2477 O O . LEU A 1 320 ? 18.768 -3.706 -15.121 1.00 90.88 320 LEU A O 1
ATOM 2481 N N . ALA A 1 321 ? 20.105 -5.338 -15.877 1.00 90.62 321 ALA A N 1
ATOM 2482 C CA . ALA A 1 321 ? 21.231 -4.458 -16.157 1.00 90.62 321 ALA A CA 1
ATOM 2483 C C . ALA A 1 321 ? 20.885 -3.443 -17.260 1.00 90.62 321 ALA A C 1
ATOM 2485 O O . ALA A 1 321 ? 21.184 -2.256 -17.126 1.00 90.62 321 ALA A O 1
ATOM 2486 N N . ARG A 1 322 ? 20.207 -3.879 -18.332 1.00 94.56 322 ARG A N 1
ATOM 2487 C CA . ARG A 1 322 ? 19.718 -2.990 -19.402 1.00 94.56 322 ARG A CA 1
ATOM 2488 C C . ARG A 1 322 ? 18.703 -1.980 -18.887 1.00 94.56 322 ARG A C 1
ATOM 2490 O O . ARG A 1 322 ? 18.850 -0.792 -19.168 1.00 94.56 322 ARG A O 1
ATOM 2497 N N . ALA A 1 323 ? 17.717 -2.436 -18.117 1.00 92.50 323 ALA A N 1
ATOM 2498 C CA . ALA A 1 323 ? 16.722 -1.566 -17.501 1.00 92.50 323 ALA A CA 1
ATOM 2499 C C . ALA A 1 323 ? 17.398 -0.553 -16.572 1.00 92.50 323 ALA A C 1
ATOM 2501 O O . ALA A 1 323 ? 17.094 0.635 -16.638 1.00 92.50 323 ALA A O 1
ATOM 2502 N N . SER A 1 324 ? 18.374 -1.001 -15.776 1.00 90.56 324 SER A N 1
ATOM 2503 C CA . SER A 1 324 ? 19.060 -0.149 -14.806 1.00 90.56 324 SER A CA 1
ATOM 2504 C C . SER A 1 324 ? 19.871 0.951 -15.476 1.00 90.56 324 SER A C 1
ATOM 2506 O O . SER A 1 324 ? 19.844 2.098 -15.034 1.00 90.56 324 SER A O 1
ATOM 2508 N N . ARG A 1 325 ? 20.546 0.628 -16.588 1.00 91.25 325 ARG A N 1
ATOM 2509 C CA . ARG A 1 325 ? 21.240 1.623 -17.414 1.00 91.25 325 ARG A CA 1
ATOM 2510 C C . ARG A 1 325 ? 20.271 2.617 -18.046 1.00 91.25 325 ARG A C 1
ATOM 2512 O O . ARG A 1 325 ? 20.540 3.811 -18.014 1.00 91.25 325 ARG A O 1
ATOM 2519 N N . ALA A 1 326 ? 19.154 2.143 -18.599 1.00 90.62 326 ALA A N 1
ATOM 2520 C CA . ALA A 1 326 ? 18.173 3.015 -19.241 1.00 90.62 326 ALA A CA 1
ATOM 2521 C C . ALA A 1 326 ? 17.529 3.983 -18.233 1.00 90.62 326 ALA A C 1
ATOM 2523 O O . ALA A 1 326 ? 17.493 5.190 -18.466 1.00 90.62 326 ALA A O 1
ATOM 2524 N N . ALA A 1 327 ? 17.090 3.463 -17.0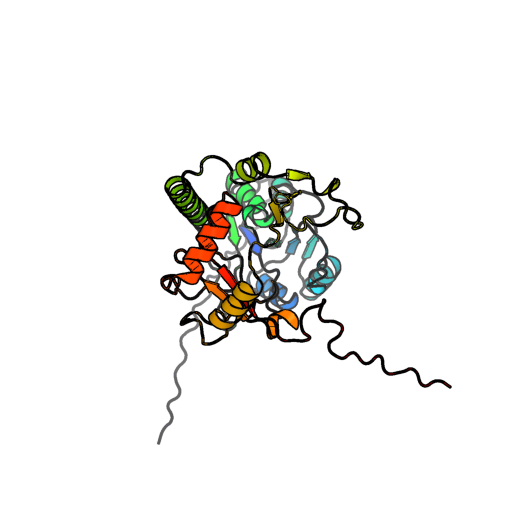86 1.00 90.44 327 ALA A N 1
ATOM 2525 C CA . ALA A 1 327 ? 16.416 4.231 -16.045 1.00 90.44 327 ALA A CA 1
ATOM 2526 C C . ALA A 1 327 ? 17.368 4.907 -15.048 1.00 90.44 327 ALA A C 1
ATOM 2528 O O . ALA A 1 327 ? 16.894 5.491 -14.081 1.00 90.44 327 ALA A O 1
ATOM 2529 N N . LEU A 1 328 ? 18.693 4.791 -15.215 1.00 89.88 328 LEU A N 1
ATOM 2530 C CA . LEU A 1 328 ? 19.694 5.317 -14.271 1.00 89.88 328 LEU A CA 1
ATOM 2531 C C . LEU A 1 328 ? 19.374 4.982 -12.798 1.00 89.88 328 LEU A C 1
ATOM 2533 O O . LEU A 1 328 ? 19.598 5.781 -11.877 1.00 89.88 328 LEU A O 1
ATOM 2537 N N . ALA A 1 329 ? 18.820 3.791 -12.578 1.00 86.25 329 ALA A N 1
ATOM 2538 C CA . ALA A 1 329 ? 18.280 3.335 -11.308 1.00 86.25 329 ALA A CA 1
ATOM 2539 C C . ALA A 1 329 ? 18.559 1.840 -11.147 1.00 86.25 329 ALA A C 1
ATOM 2541 O O . ALA A 1 329 ? 18.391 1.094 -12.105 1.00 86.25 329 ALA A O 1
ATOM 2542 N N . PRO A 1 330 ? 18.975 1.371 -9.965 1.00 81.31 330 PRO A N 1
ATOM 2543 C CA . PRO A 1 330 ? 19.242 -0.043 -9.781 1.00 81.31 330 PRO A CA 1
ATOM 2544 C C . PRO A 1 330 ? 17.939 -0.843 -9.676 1.00 81.31 330 PRO A C 1
ATOM 2546 O O . PRO A 1 330 ? 17.157 -0.644 -8.747 1.00 81.31 330 PRO A O 1
ATOM 2549 N N . PHE A 1 331 ? 17.733 -1.790 -10.589 1.00 84.00 331 PHE A N 1
ATOM 2550 C CA . PHE A 1 331 ? 16.692 -2.809 -10.461 1.00 84.00 331 PHE A CA 1
ATOM 2551 C C . PHE A 1 331 ? 17.289 -4.113 -9.937 1.00 84.00 331 PHE A C 1
ATOM 2553 O O . PHE A 1 331 ? 18.330 -4.568 -10.403 1.00 84.00 331 PHE A O 1
ATOM 2560 N N . ASN A 1 332 ? 16.608 -4.736 -8.979 1.00 78.19 332 ASN A N 1
ATOM 2561 C CA . ASN A 1 332 ? 17.050 -5.969 -8.323 1.00 78.19 332 ASN A CA 1
ATOM 2562 C C . ASN A 1 332 ? 16.089 -7.147 -8.542 1.00 78.19 332 ASN A C 1
ATOM 2564 O O . ASN A 1 332 ? 16.256 -8.196 -7.916 1.00 78.19 332 ASN A O 1
ATOM 2568 N N . GLY A 1 333 ? 15.068 -6.987 -9.385 1.00 83.12 333 GLY A N 1
ATOM 2569 C CA . GLY A 1 333 ? 14.133 -8.062 -9.662 1.00 83.12 333 GLY A CA 1
ATOM 2570 C C . GLY A 1 333 ? 13.099 -7.769 -10.741 1.00 83.12 333 GLY A C 1
ATOM 2571 O O . GLY A 1 333 ? 12.877 -6.623 -11.129 1.00 83.12 333 GLY A O 1
ATOM 2572 N N . ILE A 1 334 ? 12.474 -8.838 -11.225 1.00 81.88 334 ILE A N 1
ATOM 2573 C CA . ILE A 1 334 ? 11.460 -8.848 -12.277 1.00 81.88 334 ILE A CA 1
ATOM 2574 C C . ILE A 1 334 ? 10.189 -9.465 -11.704 1.00 81.88 334 ILE A C 1
ATOM 2576 O O . ILE A 1 334 ? 10.215 -10.565 -11.157 1.00 81.88 334 ILE A O 1
ATOM 2580 N N . MET A 1 335 ? 9.061 -8.783 -11.874 1.00 81.56 335 MET A N 1
ATOM 2581 C CA . MET A 1 335 ? 7.748 -9.364 -11.617 1.00 81.56 335 MET A CA 1
ATOM 2582 C C . MET A 1 335 ? 7.181 -9.913 -12.929 1.00 81.56 335 MET A C 1
ATOM 2584 O O . MET A 1 335 ? 6.888 -9.152 -13.850 1.00 81.56 335 MET A O 1
ATOM 2588 N N . CYS A 1 336 ? 7.011 -11.227 -13.009 1.00 79.56 336 CYS A N 1
ATOM 2589 C CA . CYS A 1 336 ? 6.295 -11.893 -14.089 1.00 79.56 336 CYS A CA 1
ATOM 2590 C C . CYS A 1 336 ? 4.814 -11.992 -13.714 1.00 79.56 336 CYS A C 1
ATOM 2592 O O . CYS A 1 336 ? 4.478 -12.486 -12.637 1.00 79.56 336 CYS A O 1
ATOM 2594 N N . ARG A 1 337 ? 3.938 -11.522 -14.604 1.00 77.88 337 ARG A N 1
ATOM 2595 C CA . ARG A 1 337 ? 2.482 -11.640 -14.480 1.00 77.88 337 ARG A CA 1
ATOM 2596 C C . ARG A 1 337 ? 1.951 -12.425 -15.665 1.00 77.88 337 ARG A C 1
ATOM 2598 O O . ARG A 1 337 ? 2.221 -12.053 -16.804 1.00 77.88 337 ARG A O 1
ATOM 2605 N N . TRP A 1 338 ? 1.209 -13.491 -15.389 1.00 78.44 338 TRP A N 1
ATOM 2606 C CA . TRP A 1 338 ? 0.502 -14.252 -16.416 1.00 78.44 338 TRP A CA 1
ATOM 2607 C C . TRP A 1 338 ? -0.980 -13.947 -16.324 1.00 78.44 338 TRP A C 1
ATOM 2609 O O . TRP A 1 338 ? -1.609 -14.187 -15.290 1.00 78.44 338 TRP A O 1
ATOM 2619 N N . GLU A 1 339 ? -1.511 -13.421 -17.418 1.00 76.69 339 GLU A N 1
ATOM 2620 C CA . GLU A 1 339 ? -2.911 -13.054 -17.557 1.00 76.69 339 GLU A CA 1
ATOM 2621 C C . GLU A 1 339 ? -3.558 -14.037 -18.536 1.00 76.69 339 GLU A C 1
ATOM 2623 O O . GLU A 1 339 ? -3.071 -14.182 -19.661 1.00 76.69 339 GLU A O 1
ATOM 2628 N N . PRO A 1 340 ? -4.605 -14.770 -18.128 1.00 72.31 340 PRO A N 1
ATOM 2629 C CA . PRO A 1 340 ? -5.349 -15.591 -19.065 1.00 72.31 340 PRO A CA 1
ATOM 2630 C C . PRO A 1 340 ? -6.103 -14.702 -20.062 1.00 72.31 340 PRO A C 1
ATOM 2632 O O . PRO A 1 340 ? -6.537 -13.607 -19.696 1.00 72.31 340 PRO A O 1
ATOM 2635 N N . PRO A 1 341 ? -6.322 -15.183 -21.296 1.00 74.50 341 PRO A N 1
ATOM 2636 C CA . PRO A 1 341 ? -7.159 -14.480 -22.261 1.00 74.50 341 PRO A CA 1
ATOM 2637 C C . PRO A 1 341 ? -8.567 -14.205 -21.714 1.00 74.50 341 PRO A C 1
ATOM 2639 O O . PRO A 1 341 ? -9.182 -15.087 -21.113 1.00 74.50 341 PRO A O 1
ATOM 2642 N N . GLY A 1 342 ? -9.094 -13.007 -21.967 1.00 73.19 342 GLY A N 1
ATOM 2643 C CA . GLY A 1 342 ? -10.460 -12.608 -21.610 1.00 73.19 342 GLY A CA 1
ATOM 2644 C C . GLY A 1 342 ? -10.617 -12.096 -20.178 1.00 73.19 342 GLY A C 1
ATOM 2645 O O . GLY A 1 342 ? -11.739 -11.839 -19.746 1.00 73.19 342 GLY A O 1
ATOM 2646 N N . VAL A 1 343 ? -9.516 -11.958 -19.438 1.00 66.62 343 VAL A N 1
ATOM 2647 C CA . VAL A 1 343 ? -9.516 -11.510 -18.041 1.00 66.62 343 VAL A CA 1
ATOM 2648 C C . VAL A 1 343 ? -9.085 -10.047 -17.919 1.00 66.62 343 VAL A C 1
ATOM 2650 O O . VAL A 1 343 ? -9.487 -9.369 -16.970 1.00 66.62 343 VAL A O 1
ATOM 2653 N N . HIS A 1 344 ? -8.306 -9.523 -18.871 1.00 66.38 344 HIS A N 1
ATOM 2654 C CA . HIS A 1 344 ? -7.866 -8.134 -18.821 1.00 66.38 344 HIS A CA 1
ATOM 2655 C C . HIS A 1 344 ? -8.982 -7.200 -19.336 1.00 66.38 344 HIS A C 1
ATOM 2657 O O . HIS A 1 344 ? -9.525 -7.443 -20.410 1.00 66.38 344 HIS A O 1
ATOM 2663 N N . PRO A 1 345 ? -9.277 -6.053 -18.686 1.00 56.84 345 PRO A N 1
ATOM 2664 C CA . PRO A 1 345 ? -10.276 -5.072 -19.159 1.00 56.84 345 PRO A CA 1
ATOM 2665 C C . PRO A 1 345 ? -10.016 -4.450 -20.546 1.00 56.84 345 PRO A C 1
ATOM 2667 O O . PRO A 1 345 ? -10.791 -3.619 -21.005 1.00 56.84 345 PRO A O 1
ATOM 2670 N N . LYS A 1 346 ? -8.880 -4.781 -21.169 1.00 59.84 346 LYS A N 1
ATOM 2671 C CA . LYS A 1 346 ? -8.478 -4.339 -22.516 1.00 59.84 346 LYS A CA 1
ATOM 2672 C C . LYS A 1 346 ? -8.518 -5.478 -23.528 1.00 59.84 346 LYS A C 1
ATOM 2674 O O . LYS A 1 346 ? -8.274 -5.227 -24.705 1.00 59.84 346 LYS A O 1
ATOM 2679 N N . ASP A 1 347 ? -8.786 -6.701 -23.080 1.00 70.31 347 ASP A N 1
ATOM 2680 C CA . ASP A 1 347 ? -9.139 -7.762 -24.003 1.00 70.31 347 ASP A CA 1
ATOM 2681 C C . ASP A 1 347 ? -10.425 -7.304 -24.705 1.00 70.31 347 ASP A C 1
ATOM 2683 O O . ASP A 1 347 ? -11.305 -6.773 -24.023 1.00 70.31 347 ASP A O 1
ATOM 2687 N N . PRO A 1 348 ? -10.505 -7.399 -26.043 1.00 60.06 348 PRO A N 1
ATOM 2688 C CA . PRO A 1 348 ? -11.542 -6.774 -26.871 1.00 60.06 348 PRO A CA 1
ATOM 2689 C C . PRO A 1 348 ? -12.925 -7.436 -26.717 1.00 60.06 348 PRO A C 1
ATOM 2691 O O . PRO A 1 348 ? -13.549 -7.826 -27.691 1.00 60.06 348 PRO A O 1
ATOM 2694 N N . ASP A 1 349 ? -13.405 -7.539 -25.483 1.00 52.16 349 ASP A N 1
ATOM 2695 C CA . ASP A 1 349 ? -14.497 -8.368 -25.005 1.00 52.16 349 ASP A CA 1
ATOM 2696 C C . ASP A 1 349 ? -14.150 -9.858 -25.073 1.00 52.16 349 ASP A C 1
ATOM 2698 O O . ASP A 1 349 ? -14.103 -10.482 -26.135 1.00 52.16 349 ASP A O 1
ATOM 2702 N N . GLY A 1 350 ? -13.987 -10.479 -23.904 1.00 49.16 350 GLY A N 1
ATOM 2703 C CA . GLY A 1 350 ? -14.216 -11.910 -23.766 1.00 49.16 350 GLY A CA 1
ATOM 2704 C C . GLY A 1 350 ? -15.672 -12.207 -24.109 1.00 49.16 350 GLY A C 1
ATOM 2705 O O . GLY A 1 350 ? -16.493 -12.321 -23.213 1.00 49.16 350 GLY A O 1
ATOM 2706 N N . GLY A 1 351 ? -16.013 -12.259 -25.398 1.00 43.53 351 GLY A N 1
ATOM 2707 C CA . GLY A 1 351 ? -17.232 -12.866 -25.918 1.00 43.53 351 GLY A CA 1
ATOM 2708 C C . GLY A 1 351 ? -18.524 -12.473 -25.207 1.00 43.53 351 GLY A C 1
ATOM 2709 O O . GLY A 1 351 ? -19.459 -13.274 -25.193 1.00 43.53 351 GLY A O 1
ATOM 2710 N N . GLY A 1 352 ? -18.617 -11.254 -24.673 1.00 44.66 352 GLY A N 1
ATOM 2711 C CA . GLY A 1 352 ? -19.884 -10.606 -24.399 1.00 44.66 352 GLY A CA 1
ATOM 2712 C C . GLY A 1 352 ? -20.550 -10.341 -25.738 1.00 44.66 352 GLY A C 1
ATOM 2713 O O . GLY A 1 352 ? -20.623 -9.201 -26.186 1.00 44.66 352 GLY A O 1
ATOM 2714 N N . ARG A 1 353 ? -21.029 -11.406 -26.402 1.00 44.28 353 ARG A N 1
ATOM 2715 C CA . ARG A 1 353 ? -22.100 -11.305 -27.380 1.00 44.28 353 ARG A CA 1
ATOM 2716 C C . ARG A 1 353 ? -23.149 -10.468 -26.674 1.00 44.28 353 ARG A C 1
ATOM 2718 O O . ARG A 1 353 ? -23.847 -10.967 -25.795 1.00 44.28 353 ARG A O 1
ATOM 2725 N N . ARG A 1 354 ? -23.244 -9.187 -27.028 1.00 46.41 354 ARG A N 1
ATOM 2726 C CA . ARG A 1 354 ? -24.485 -8.449 -26.858 1.00 46.41 354 ARG A CA 1
ATOM 2727 C C . ARG A 1 354 ? -25.522 -9.371 -27.471 1.00 46.41 354 ARG A C 1
ATOM 2729 O O . ARG A 1 354 ? -25.490 -9.581 -28.682 1.00 46.41 354 ARG A O 1
ATOM 2736 N N . ALA A 1 355 ? -26.331 -10.013 -26.628 1.00 47.56 355 ALA A N 1
ATOM 2737 C CA . ALA A 1 355 ? -27.491 -10.748 -27.080 1.00 47.56 355 ALA A CA 1
ATOM 2738 C C . ALA A 1 355 ? -28.205 -9.778 -28.011 1.00 47.56 355 ALA A C 1
ATOM 2740 O O . ALA A 1 355 ? -28.594 -8.686 -27.585 1.00 47.56 355 ALA A O 1
ATOM 2741 N N . GLY A 1 356 ? -28.196 -10.094 -29.307 1.00 43.56 356 GLY A N 1
ATOM 2742 C CA . GLY A 1 356 ? -28.825 -9.247 -30.297 1.00 43.56 356 GLY A CA 1
ATOM 2743 C C . GLY A 1 356 ? -30.238 -9.015 -29.801 1.00 43.56 356 GLY A C 1
ATOM 2744 O O . GLY A 1 356 ? -30.968 -9.978 -29.572 1.00 43.56 356 GLY A O 1
ATOM 2745 N N . ARG A 1 357 ? -30.604 -7.750 -29.568 1.00 45.91 357 ARG A N 1
ATOM 2746 C CA . ARG A 1 357 ? -32.020 -7.414 -29.463 1.00 45.91 357 ARG A CA 1
ATOM 2747 C C . ARG A 1 357 ? -32.663 -8.011 -30.715 1.00 45.91 357 ARG A C 1
ATOM 2749 O O . ARG A 1 357 ? -32.169 -7.700 -31.806 1.00 45.91 357 ARG A O 1
ATOM 2756 N N . PRO A 1 358 ? -33.675 -8.886 -30.590 1.00 48.44 358 PRO A N 1
ATOM 2757 C CA . PRO A 1 358 ? -34.405 -9.325 -31.760 1.00 48.44 358 PRO A CA 1
ATOM 2758 C C . PRO A 1 358 ? -34.896 -8.057 -32.454 1.00 48.44 358 PRO A C 1
ATOM 2760 O O . PRO A 1 358 ? -35.472 -7.173 -31.814 1.00 48.44 358 PRO A O 1
ATOM 2763 N N . ARG A 1 359 ? -34.561 -7.918 -33.737 1.00 49.50 359 ARG A N 1
ATOM 2764 C CA . ARG A 1 359 ? -35.205 -6.918 -34.579 1.00 49.50 359 ARG A CA 1
ATOM 2765 C C . ARG A 1 359 ? -36.647 -7.395 -34.728 1.00 49.50 359 ARG A C 1
ATOM 2767 O O . ARG A 1 359 ? -36.880 -8.370 -35.437 1.00 49.50 359 ARG A O 1
ATOM 2774 N N . GLY A 1 360 ? -37.534 -6.799 -33.938 1.00 64.69 360 GLY A N 1
ATOM 2775 C CA . GLY A 1 360 ? -38.961 -6.756 -34.233 1.00 64.69 360 GLY A CA 1
ATOM 2776 C C . GLY A 1 360 ? -39.228 -5.743 -35.328 1.00 64.69 360 GLY A C 1
ATOM 2777 O O . GLY A 1 360 ? -38.424 -4.782 -35.428 1.00 64.69 360 GLY A O 1
#

Foldseek 3Di:
DDDDDDDDDDDDDDDDDDDDDDDDDDPPPLDAEEAEEEQDPLDQLLVVLVLCVLVFAQEEEEQELDQADPVCRCSRVVNSCVSNVVSNHHYDYDNVPLDALVNVRVVQSPDPTHYYYYWHDLDLVPTSRNVSQVCCCPVVVHRYFYQDADPDDRDDGDGDRPDVCVVVVLVVVLVVVVVVVQVVLCVVVVHDDDLLVVQVVPFAEDEPVRPPPVPPDDDDDDPHTWYWYQYPPRDIDIDDPPLDDPVRVVVCCVCPPVVSDPDPFDFDQFADPNRHHDLFSVQKTKDKQFQDDDQSPVSTPDRGDDDNHDPHDPSFVVSQVSVCVSSVGHDGIDMDMDTDAQSDPPRPHPPPPPPPPPPD

pLDDT: mean 72.63, std 20.49, range [23.77, 97.88]

Radius of gyration: 26.93 Å; chains: 1; bounding box: 67×72×80 Å

Organism: NCBI:txid311494

Sequence (360 aa):
MSVRRWGGAGATACPPARPHPAAGDGPRAAEAGVLYTCGCGHLAAEVLCDLLRTFGIGSVLDVRELDHSAKRPWFNADALAGTMRRFGLGYRYVGGDREDAAAVSRHASTARAPVCLLGVRALVRECQRLHLSQRLQEGLGWSVVHLQLSSGTPPALKLLPSQHDAVYARHTDAAAYVGAVARALGERSGLSGRWQDRVAARHDAVPWERWDSRGRTPWPSGSRPPLVIQLPWDTLLMVLPGFLSKTEVHGLQQRSLPGALQYDQPLRQVRNPDGTFTQFNEHQKEAWLSDHYDHRDARRVLPPRVHAGRALPAWALELLARASRAALAPFNGIMCRWEPPGVHPKDPDGGGRRAGRPRG

Secondary structure (DSSP, 8-state):
---PPPPPPP--PPPPPPPPPP---S-------EEEEE--TTS-HHHHHHHHHHTT--EEEE--S-S--SS-GGGSHHHHHHHHHHTT-EEEE-TTTT--HHHHHHHHHH-SS-EEEE---SSGGG-HHHHHHHHHHHHH--EEEEE---SSSS-S-PPP---HHHHHHHHHHHHHHHHHHHHHHHHHTT--S-HHHHHHHHSEEEETTTS-TTS-SPPP-SSPPPEEEEETTTEEEEE-TTSS-HHHHHHHHHHTSTTTS---SPPBP---TTSPPPHHHHH-EEEEEETT--TT-TTSSSPPP--PPPPPPHHHHHHHHHHHHHTTS---EEEEEE--TT-STTSS-SS----PPP--